Protein AF-A0A933WU35-F1 (afdb_monomer)

pLDDT: mean 94.26, std 6.39, range [50.66, 98.75]

Foldseek 3Di:
DEDQLQVVLVVLLVPFAQDEFEEEEEDDPPPPVLVVVVVVLCVSCVVSNYHYHYDDDDDPHLAYEYRPPDPCRVVVCVRHDLSRDLCNQDPSRQADRLLLVLLVVLVVVVVDDCVPWAAEEECLVDSSNVSNCVVVVRYHYHYLVRDDQVVQQRGQEYEYDHLQAQSHEEYHQQHAYHFPHPPHTPHDPVNVVRYVYYYHHPRGSSSSSSSSSVCCRRVVDGD

Nearest PDB structures (foldseek):
  9iuo-assembly1_A  TM=8.730E-01  e=5.722E-16  Homo sapiens
  9itd-assembly2_C  TM=8.608E-01  e=9.405E-16  Homo sapiens
  9ise-assembly2_C  TM=8.708E-01  e=1.863E-15  Homo sapiens
  9isr-assembly2_C  TM=8.757E-01  e=3.467E-15  Homo sapiens
  6k1x-assembly1_A  TM=3.457E-01  e=4.207E-02  Rhodothermus marinus DSM 4252

Secondary structure (DSSP, 8-state):
-B--HHHHHHHHHHHS----EEEEEEE-TT-HHHHHHHHHHHHHHHHHTEEEEES--SSS-SEEEEESS-TTHHHHHHHS-GGG-TT--STT-SS--HHHHHHHHHHHTT---STTS-EEEETTTSHHHHHHHHH-TTSEEE-STT--TTGGGG-SEEEE----TT-B----TT-EEEE--SSS-SB-GGGGGT-SEE--TTTSHHHHHHHHHHHHHHH----

Structure (mmCIF, N/CA/C/O backbone):
data_AF-A0A933WU35-F1
#
_entry.id   AF-A0A933WU35-F1
#
loop_
_atom_site.group_PDB
_atom_site.id
_atom_site.type_symbol
_atom_site.label_atom_id
_atom_site.label_alt_id
_atom_site.label_comp_id
_atom_site.label_asym_id
_atom_site.label_entity_id
_atom_site.label_seq_id
_atom_site.pdbx_PDB_ins_code
_atom_site.Cartn_x
_atom_site.Cartn_y
_atom_site.Cartn_z
_atom_site.occupancy
_atom_site.B_iso_or_equiv
_atom_site.auth_seq_id
_atom_site.auth_comp_id
_atom_site.auth_asym_id
_atom_site.auth_atom_id
_atom_site.pdbx_PDB_model_num
ATOM 1 N N . MET A 1 1 ? -1.273 -6.118 -19.218 1.00 93.00 1 MET A N 1
ATOM 2 C CA . MET A 1 1 ? -2.549 -6.147 -18.471 1.00 93.00 1 MET A CA 1
ATOM 3 C C . MET A 1 1 ? -2.594 -4.944 -17.544 1.00 93.00 1 MET A C 1
ATOM 5 O O . MET A 1 1 ? -1.613 -4.703 -16.852 1.00 93.00 1 MET A O 1
ATOM 9 N N . ILE A 1 2 ? -3.687 -4.176 -17.550 1.00 96.69 2 ILE A N 1
ATOM 10 C CA . ILE A 1 2 ? -3.918 -3.127 -16.543 1.00 96.69 2 ILE A CA 1
ATOM 11 C C . ILE A 1 2 ? -4.745 -3.757 -15.427 1.00 96.69 2 ILE A C 1
ATOM 13 O O . ILE A 1 2 ? -5.787 -4.347 -15.702 1.00 96.69 2 ILE A O 1
ATOM 17 N N . PHE A 1 3 ? -4.258 -3.664 -14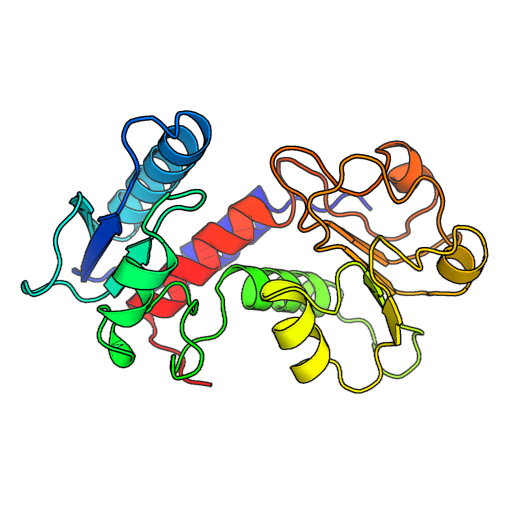.196 1.00 97.94 3 PHE A N 1
ATOM 18 C CA . PHE A 1 3 ? -4.920 -4.234 -13.031 1.00 97.94 3 PHE A CA 1
ATOM 19 C C . PHE A 1 3 ? -6.119 -3.383 -12.598 1.00 97.94 3 PHE A C 1
ATOM 21 O O . PHE A 1 3 ? -5.983 -2.171 -12.415 1.00 97.94 3 PHE A O 1
ATOM 28 N N . ASP A 1 4 ? -7.274 -4.018 -12.397 1.00 98.00 4 ASP A N 1
ATOM 29 C CA . ASP A 1 4 ? -8.452 -3.379 -11.809 1.00 98.00 4 ASP A CA 1
ATOM 30 C C . ASP A 1 4 ? -8.484 -3.630 -10.299 1.00 98.00 4 ASP A C 1
ATOM 32 O O . ASP A 1 4 ? -9.058 -4.601 -9.802 1.00 98.00 4 ASP A O 1
ATOM 36 N N . GLY A 1 5 ? -7.856 -2.727 -9.552 1.00 97.88 5 GLY A N 1
ATOM 37 C CA . GLY A 1 5 ? -7.806 -2.837 -8.103 1.00 97.88 5 GLY A CA 1
ATOM 38 C C . GLY A 1 5 ? -9.136 -2.568 -7.415 1.00 97.88 5 GLY A C 1
ATOM 39 O O . GLY A 1 5 ? -9.301 -2.977 -6.271 1.00 97.88 5 GLY A O 1
ATOM 40 N N . LYS A 1 6 ? -10.105 -1.920 -8.078 1.00 97.00 6 LYS A N 1
ATOM 41 C CA . LYS A 1 6 ? -11.449 -1.759 -7.507 1.00 97.00 6 LYS A CA 1
ATOM 42 C C . LYS A 1 6 ? -12.194 -3.084 -7.535 1.00 97.00 6 LYS A C 1
ATOM 44 O O . LYS A 1 6 ? -12.730 -3.472 -6.506 1.00 97.00 6 LYS A O 1
ATOM 49 N N . ALA A 1 7 ? -12.193 -3.773 -8.677 1.00 97.94 7 ALA A N 1
ATOM 50 C CA . ALA A 1 7 ? -12.806 -5.094 -8.792 1.00 97.94 7 ALA A CA 1
ATOM 51 C C . ALA A 1 7 ? -12.170 -6.083 -7.802 1.00 97.94 7 ALA A C 1
ATOM 53 O O . ALA A 1 7 ? -12.881 -6.724 -7.033 1.00 97.94 7 ALA A O 1
ATOM 54 N N . PHE A 1 8 ? -10.837 -6.108 -7.729 1.00 98.19 8 PHE A N 1
ATOM 55 C CA . PHE A 1 8 ? -10.124 -6.977 -6.792 1.00 98.19 8 PHE A CA 1
ATOM 56 C C . PHE A 1 8 ? -10.400 -6.631 -5.319 1.00 98.19 8 PHE A C 1
ATOM 58 O O . PHE A 1 8 ? -10.616 -7.513 -4.491 1.00 98.19 8 PHE A O 1
ATOM 65 N N . ALA A 1 9 ? -10.458 -5.340 -4.971 1.00 97.94 9 ALA A N 1
ATOM 66 C CA . ALA A 1 9 ? -10.838 -4.923 -3.623 1.00 97.94 9 ALA A CA 1
ATOM 67 C C . ALA A 1 9 ? -12.264 -5.372 -3.264 1.00 97.94 9 ALA A C 1
ATOM 69 O O . ALA A 1 9 ? -12.499 -5.799 -2.137 1.00 9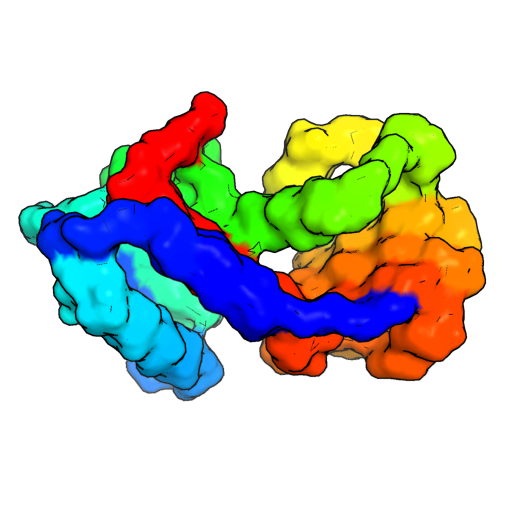7.94 9 ALA A O 1
ATOM 70 N N . GLU A 1 10 ? -13.209 -5.312 -4.205 1.00 97.50 10 GLU A N 1
ATOM 71 C CA . GLU A 1 10 ? -14.574 -5.800 -3.991 1.00 97.50 10 GLU A CA 1
ATOM 72 C C . GLU A 1 10 ? -14.618 -7.312 -3.735 1.00 97.50 10 GLU A C 1
ATOM 74 O O . GLU A 1 10 ? -15.373 -7.752 -2.870 1.00 97.50 10 GLU A O 1
ATOM 79 N N . GLU A 1 11 ? -13.784 -8.109 -4.407 1.00 97.31 11 GLU A N 1
ATOM 80 C CA . GLU A 1 11 ? -13.652 -9.547 -4.125 1.00 97.31 11 GLU A CA 1
ATOM 81 C C . GLU A 1 11 ? -13.201 -9.802 -2.680 1.00 97.31 11 GLU A C 1
ATOM 83 O O . GLU A 1 11 ? -13.844 -10.574 -1.965 1.00 97.31 11 GLU A O 1
ATOM 88 N N . ILE A 1 12 ? -12.161 -9.099 -2.212 1.00 96.50 12 ILE A N 1
ATOM 89 C CA . ILE A 1 12 ? -11.685 -9.195 -0.821 1.00 96.50 12 ILE A CA 1
ATOM 90 C C . ILE A 1 12 ? -12.805 -8.800 0.149 1.00 96.50 12 ILE A C 1
ATOM 92 O O . ILE A 1 12 ? -13.157 -9.563 1.048 1.00 96.50 12 ILE A O 1
ATOM 96 N N . LEU A 1 13 ? -13.409 -7.625 -0.056 1.00 96.88 13 LEU A N 1
ATOM 97 C CA . LEU A 1 13 ? -14.466 -7.090 0.806 1.00 96.88 13 LEU A CA 1
ATOM 98 C C . LEU A 1 13 ? -15.686 -8.016 0.878 1.00 96.88 13 LEU A C 1
ATOM 100 O O . LEU A 1 13 ? -16.298 -8.151 1.940 1.00 96.88 13 LEU A O 1
ATOM 104 N N . ASN A 1 14 ? -16.034 -8.680 -0.225 1.00 96.44 14 ASN A N 1
ATOM 105 C CA . ASN A 1 14 ? -17.152 -9.614 -0.268 1.00 96.44 14 ASN A CA 1
ATOM 106 C C . ASN A 1 14 ? -16.916 -10.873 0.575 1.00 96.44 14 ASN A C 1
ATOM 108 O O . ASN A 1 14 ? -17.894 -11.459 1.050 1.00 96.44 14 ASN A O 1
ATOM 112 N N . ASN A 1 15 ? -15.661 -11.233 0.833 1.00 94.94 15 ASN A N 1
ATOM 113 C CA . ASN A 1 15 ? -15.285 -12.376 1.662 1.00 94.94 15 ASN A CA 1
ATOM 114 C C . ASN A 1 15 ? -15.099 -12.025 3.149 1.00 94.94 15 ASN A C 1
ATOM 116 O O . ASN A 1 15 ? -15.028 -12.927 3.982 1.00 94.94 15 ASN A O 1
ATOM 120 N N . LEU A 1 16 ? -15.076 -10.738 3.517 1.00 95.25 16 LEU A N 1
ATOM 121 C CA . LEU A 1 16 ? -14.917 -10.329 4.916 1.00 95.25 16 LEU A CA 1
ATOM 122 C C . LEU A 1 16 ? -16.169 -10.626 5.758 1.00 95.25 16 LEU A C 1
ATOM 124 O O . LEU A 1 16 ? -17.296 -10.480 5.278 1.00 95.25 16 LEU A O 1
ATOM 128 N N . PRO A 1 17 ? -16.029 -10.998 7.041 1.00 93.00 17 PRO A N 1
ATOM 129 C CA . PRO A 1 17 ? -17.184 -11.184 7.910 1.00 93.00 17 PRO A CA 1
ATOM 130 C C . PRO A 1 17 ? -17.902 -9.849 8.145 1.00 93.00 17 PRO A C 1
ATOM 132 O O . PRO A 1 17 ? -17.276 -8.801 8.277 1.00 93.00 17 PRO A O 1
ATOM 135 N N . ARG A 1 18 ? -19.236 -9.881 8.235 1.00 91.94 18 ARG A N 1
ATOM 136 C CA . ARG A 1 18 ? -20.036 -8.694 8.566 1.00 91.94 18 ARG A CA 1
ATOM 137 C C . ARG A 1 18 ? -20.255 -8.709 10.069 1.00 91.94 18 ARG A C 1
ATOM 139 O O . ARG A 1 18 ? -21.045 -9.505 10.574 1.00 91.94 18 ARG A O 1
ATOM 146 N N . LYS A 1 19 ? -19.508 -7.877 10.789 1.00 87.38 19 LYS A N 1
ATOM 147 C CA . LYS A 1 19 ? -19.494 -7.845 12.254 1.00 87.38 19 LYS A CA 1
ATOM 148 C C . LYS A 1 19 ? -19.547 -6.402 12.731 1.00 87.38 19 LYS A C 1
ATOM 150 O O . LYS A 1 19 ? -18.888 -5.538 12.164 1.00 87.38 19 LYS A O 1
ATOM 155 N N . LYS A 1 20 ? -20.295 -6.166 13.814 1.00 94.19 20 LYS A N 1
ATOM 156 C CA . LYS A 1 20 ? -20.237 -4.895 14.539 1.00 94.19 20 LYS A CA 1
ATOM 157 C C . LYS A 1 20 ? -18.819 -4.694 15.064 1.00 94.19 20 LYS A C 1
ATOM 159 O O . LYS A 1 20 ? -18.364 -5.478 15.895 1.00 94.19 20 LYS A O 1
ATOM 164 N N . ALA A 1 21 ? -18.157 -3.665 14.562 1.00 95.75 21 ALA A N 1
ATOM 165 C CA . ALA A 1 21 ? -16.859 -3.213 15.030 1.00 95.75 21 ALA A CA 1
ATOM 166 C C . ALA A 1 21 ? -16.801 -1.686 14.963 1.00 95.75 21 ALA A C 1
ATOM 168 O O . ALA A 1 21 ? -17.579 -1.067 14.233 1.00 95.75 21 ALA A O 1
ATOM 169 N N . LYS A 1 22 ? -15.874 -1.087 15.702 1.00 96.12 22 LYS A N 1
ATOM 170 C CA . LYS A 1 22 ? -15.626 0.356 15.713 1.00 96.12 22 LYS A CA 1
ATOM 171 C C . LYS A 1 22 ? -14.210 0.657 15.245 1.00 96.12 22 LYS A C 1
ATOM 173 O O . LYS A 1 22 ? -13.249 0.160 15.826 1.00 96.12 22 LYS A O 1
ATOM 178 N N . LEU A 1 23 ? -14.081 1.492 14.219 1.00 96.56 23 LEU A N 1
ATOM 179 C CA . LEU A 1 23 ? -12.802 1.978 13.711 1.00 96.56 23 LEU A CA 1
ATOM 180 C C . LEU A 1 23 ? -12.663 3.474 14.001 1.00 96.56 23 LEU A C 1
ATOM 182 O O . LEU A 1 23 ? -13.414 4.295 13.469 1.00 96.56 23 LEU A O 1
ATOM 186 N N . ALA A 1 24 ? -11.679 3.828 14.823 1.00 96.69 24 ALA A N 1
ATOM 187 C CA . ALA A 1 24 ? -11.311 5.213 15.057 1.00 96.69 24 ALA A CA 1
ATOM 188 C C . ALA A 1 24 ? -10.403 5.720 13.926 1.00 96.69 24 ALA A C 1
ATOM 190 O O . ALA A 1 24 ? -9.412 5.075 13.576 1.00 96.69 24 ALA A O 1
ATOM 191 N N . VAL A 1 25 ? -10.713 6.887 13.363 1.00 96.00 25 VAL A N 1
ATOM 192 C CA . VAL A 1 25 ? -9.937 7.503 12.280 1.00 96.00 25 VAL A CA 1
ATOM 193 C C . VAL A 1 25 ? -9.484 8.894 12.696 1.00 96.00 25 VAL A C 1
ATOM 195 O O . VAL A 1 25 ? -10.304 9.785 12.922 1.00 96.00 25 VAL A O 1
ATOM 198 N N . PHE A 1 26 ? -8.169 9.092 12.750 1.00 95.25 26 PHE A N 1
ATOM 199 C CA . PHE A 1 26 ? -7.563 10.407 12.931 1.00 95.25 26 PHE A CA 1
ATOM 200 C C . PHE A 1 26 ? -7.330 11.061 11.582 1.00 95.25 26 PHE A C 1
ATOM 202 O O . PHE A 1 26 ? -6.626 10.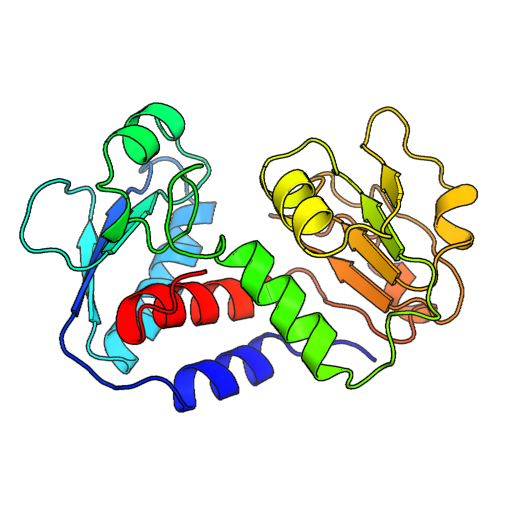509 10.740 1.00 95.25 26 PHE A O 1
ATOM 209 N N . LEU A 1 27 ? -7.912 12.234 11.371 1.00 94.25 27 LEU A N 1
ATOM 210 C CA . LEU A 1 27 ? -7.769 12.998 10.140 1.00 94.25 27 LEU A CA 1
ATOM 211 C C . LEU A 1 27 ? -7.416 14.439 10.489 1.00 94.25 27 LEU A C 1
ATOM 213 O O . LEU A 1 27 ? -8.166 15.103 11.206 1.00 94.25 27 LEU A O 1
ATOM 217 N N . ASP A 1 28 ? -6.317 14.928 9.916 1.00 92.62 28 ASP A N 1
ATOM 218 C CA . ASP A 1 28 ? -6.014 16.355 9.929 1.00 92.62 28 ASP A CA 1
ATOM 219 C C . ASP A 1 28 ? -7.106 17.087 9.127 1.00 92.62 28 ASP A C 1
ATOM 221 O O . ASP A 1 28 ? -7.291 16.775 7.943 1.00 92.62 28 ASP A O 1
ATOM 225 N N . PRO A 1 29 ? -7.839 18.047 9.719 1.00 88.81 29 PRO A N 1
ATOM 226 C CA . PRO A 1 29 ? -8.885 18.792 9.020 1.00 88.81 29 PRO A CA 1
ATOM 227 C C . PRO A 1 29 ? -8.375 19.537 7.777 1.00 88.81 29 PRO A C 1
ATOM 229 O O . PRO A 1 29 ? -9.158 19.785 6.860 1.00 88.81 29 PRO A O 1
ATOM 232 N N . ASN A 1 30 ? -7.076 19.851 7.703 1.00 91.00 30 ASN A N 1
ATOM 233 C CA . ASN A 1 30 ? -6.473 20.494 6.533 1.00 91.00 30 ASN A CA 1
ATOM 234 C C . ASN A 1 30 ? -6.121 19.500 5.412 1.00 91.00 30 ASN A C 1
ATOM 236 O O . ASN A 1 30 ? -5.863 19.901 4.273 1.00 91.00 30 ASN A O 1
ATOM 240 N N . ASN A 1 31 ? -6.142 18.193 5.688 1.00 86.56 31 ASN A N 1
ATOM 241 C CA . ASN A 1 31 ? -5.827 17.156 4.714 1.00 86.56 31 ASN A CA 1
ATOM 242 C C . ASN A 1 31 ? -7.048 16.809 3.843 1.00 86.56 31 ASN A C 1
ATOM 244 O O . ASN A 1 31 ? -7.701 15.771 3.988 1.00 86.56 31 ASN A O 1
ATOM 248 N N . THR A 1 32 ? -7.331 17.676 2.871 1.00 84.75 32 THR A N 1
ATOM 249 C CA . THR A 1 32 ? -8.445 17.515 1.918 1.00 84.75 32 THR A CA 1
ATOM 250 C C . THR A 1 32 ? -8.350 16.230 1.090 1.00 84.75 32 THR A C 1
ATOM 252 O O . THR A 1 32 ? -9.366 15.592 0.802 1.00 84.75 32 THR A O 1
ATOM 255 N N . SER A 1 33 ? -7.131 15.809 0.737 1.00 80.56 33 SER A N 1
ATOM 256 C CA . SER A 1 33 ? -6.894 14.565 -0.001 1.00 80.56 33 SER A CA 1
ATOM 257 C C . SER A 1 33 ? -7.228 13.332 0.846 1.00 80.56 33 SER A C 1
ATOM 259 O O . SER A 1 33 ? -7.938 12.438 0.379 1.00 80.56 33 SER A O 1
ATOM 261 N N . GLY A 1 34 ? -6.818 13.330 2.117 1.00 85.00 34 GLY A N 1
ATOM 262 C CA . GLY A 1 34 ? -7.141 12.303 3.099 1.00 85.00 34 GLY A CA 1
ATOM 263 C C . GLY A 1 34 ? -8.638 12.227 3.379 1.00 85.00 34 GLY A C 1
ATOM 264 O O . GLY A 1 34 ? -9.190 11.130 3.423 1.00 85.00 34 GLY A O 1
ATOM 265 N N . ALA A 1 35 ? -9.333 13.368 3.449 1.00 88.00 35 ALA A N 1
ATOM 266 C CA . ALA A 1 35 ? -10.782 13.413 3.656 1.00 88.00 35 ALA A CA 1
ATOM 267 C C . ALA A 1 35 ? -11.564 12.632 2.583 1.00 88.00 35 ALA A C 1
ATOM 269 O O . ALA A 1 35 ? -12.560 11.977 2.891 1.00 88.00 35 ALA A O 1
ATOM 270 N N . ARG A 1 36 ? -11.102 12.640 1.324 1.00 86.31 36 ARG A N 1
ATOM 271 C CA . ARG A 1 36 ? -11.712 11.834 0.253 1.00 86.31 36 ARG A CA 1
ATOM 272 C C . ARG A 1 36 ? -11.564 10.331 0.509 1.00 86.31 36 ARG A C 1
ATOM 274 O O . ARG A 1 36 ? -12.515 9.591 0.275 1.00 86.31 36 ARG A O 1
ATOM 281 N N . TYR A 1 37 ? -10.413 9.882 1.003 1.00 85.25 37 TYR A N 1
ATOM 282 C CA . TYR A 1 37 ? -10.199 8.475 1.356 1.00 85.25 37 TYR A CA 1
ATOM 283 C C . TYR A 1 37 ? -10.980 8.060 2.592 1.00 85.25 37 TYR A C 1
ATOM 285 O O . TYR A 1 37 ? -11.515 6.955 2.618 1.00 85.25 37 TYR A O 1
ATOM 293 N N . VAL A 1 38 ? -11.103 8.945 3.581 1.00 91.75 38 VAL A N 1
ATOM 294 C CA . VAL A 1 38 ? -11.958 8.687 4.743 1.00 91.75 38 VAL A CA 1
ATOM 295 C C . VAL A 1 38 ? -13.404 8.481 4.299 1.00 91.75 38 VAL A C 1
ATOM 297 O O . VAL A 1 38 ? -14.009 7.515 4.738 1.00 91.75 38 VAL A O 1
ATOM 300 N N . LYS A 1 39 ? -13.928 9.270 3.347 1.00 92.12 39 LYS A N 1
ATOM 301 C CA . LYS A 1 39 ? -15.272 9.032 2.780 1.00 92.12 39 LYS A CA 1
ATOM 302 C C . LYS A 1 39 ? -15.419 7.634 2.170 1.00 92.12 39 LYS A C 1
ATOM 304 O O . LYS A 1 39 ? -16.380 6.941 2.486 1.00 92.12 39 LYS A O 1
ATOM 309 N N . ILE A 1 40 ? -14.448 7.200 1.362 1.00 91.19 40 ILE A N 1
ATOM 310 C CA . ILE A 1 40 ? -14.442 5.847 0.775 1.00 91.19 40 ILE A CA 1
ATOM 311 C C . ILE A 1 40 ? -14.423 4.783 1.884 1.00 91.19 40 ILE A C 1
ATOM 313 O O . ILE A 1 40 ? -15.211 3.840 1.858 1.00 91.19 40 ILE A O 1
ATOM 317 N N . LYS A 1 41 ? -13.567 4.953 2.900 1.00 94.50 41 LYS A N 1
ATOM 318 C CA . LYS A 1 41 ? -13.504 4.056 4.063 1.00 94.50 41 LYS A CA 1
ATOM 319 C C . LYS A 1 41 ? -14.831 4.025 4.820 1.00 94.50 41 LYS A C 1
ATOM 321 O O . LYS A 1 41 ? -15.260 2.951 5.212 1.00 94.50 41 LYS A O 1
ATOM 326 N N . THR A 1 42 ? -15.513 5.157 4.986 1.00 96.06 42 THR A N 1
ATOM 327 C CA . THR A 1 42 ? -16.830 5.225 5.635 1.00 96.06 42 THR A CA 1
ATOM 328 C C . THR A 1 42 ? -17.901 4.464 4.853 1.00 96.06 42 THR A C 1
ATOM 330 O O . THR A 1 42 ? -18.713 3.764 5.457 1.00 96.06 42 THR A O 1
ATOM 333 N N . GLU A 1 43 ? -17.902 4.550 3.522 1.00 95.75 43 GLU A N 1
ATOM 334 C CA . GLU A 1 43 ? -18.829 3.786 2.677 1.00 95.75 43 GLU A CA 1
ATOM 335 C C . GLU A 1 43 ? -18.593 2.275 2.799 1.00 95.75 43 GLU A C 1
ATOM 337 O O . GLU A 1 43 ? -19.543 1.511 2.983 1.00 95.75 43 GLU A O 1
ATOM 342 N N . VAL A 1 44 ? -17.328 1.845 2.766 1.00 96.44 44 VAL A N 1
ATOM 343 C CA . VAL A 1 44 ? -16.948 0.439 2.970 1.00 96.44 44 VAL A CA 1
ATOM 344 C C . VAL A 1 44 ? -17.299 -0.028 4.385 1.00 96.44 44 VAL A C 1
ATOM 346 O O . VAL A 1 44 ? -17.932 -1.071 4.543 1.00 96.44 44 VAL A O 1
ATOM 349 N N . ALA A 1 45 ? -16.983 0.766 5.410 1.00 96.81 45 ALA A N 1
ATOM 350 C CA . ALA A 1 45 ? -17.307 0.473 6.804 1.00 96.81 45 ALA A CA 1
ATOM 351 C C . ALA A 1 45 ? -18.807 0.215 6.985 1.00 96.81 45 ALA A C 1
ATOM 353 O O . ALA A 1 45 ? -19.200 -0.821 7.523 1.00 96.81 45 ALA A O 1
ATOM 354 N N . LYS A 1 46 ? -19.655 1.096 6.434 1.00 96.00 46 LYS A N 1
ATOM 355 C CA . LYS A 1 46 ? -21.116 0.954 6.489 1.00 96.00 46 LYS A CA 1
ATOM 356 C C . LYS A 1 46 ? -21.590 -0.367 5.879 1.00 96.00 46 LYS A C 1
ATOM 358 O O . LYS A 1 46 ? -22.465 -1.014 6.448 1.00 96.00 46 LYS A O 1
ATOM 363 N N . ARG A 1 47 ? -21.014 -0.782 4.746 1.00 95.25 47 ARG A N 1
ATOM 364 C CA . ARG A 1 47 ? -21.343 -2.059 4.083 1.00 95.25 47 ARG A CA 1
ATOM 365 C C . ARG A 1 47 ? -20.935 -3.278 4.914 1.00 95.25 47 ARG A C 1
ATOM 367 O O . ARG A 1 47 ? -21.603 -4.306 4.843 1.00 95.25 47 ARG A O 1
ATOM 374 N N . LEU A 1 48 ? -19.862 -3.164 5.695 1.00 96.50 48 LEU A N 1
ATOM 375 C CA . LEU A 1 48 ? -19.337 -4.235 6.547 1.00 96.50 48 LEU A CA 1
ATOM 376 C C . LEU A 1 48 ? -19.958 -4.270 7.955 1.00 96.50 48 LEU A C 1
ATOM 378 O O . LEU A 1 48 ? -19.699 -5.204 8.713 1.00 96.50 48 LEU A O 1
ATOM 382 N N . GLY A 1 49 ? -20.795 -3.287 8.305 1.00 96.06 49 GLY A N 1
ATOM 383 C CA . GLY A 1 49 ? -21.359 -3.145 9.652 1.00 96.06 49 GLY A CA 1
ATOM 384 C C . GLY A 1 49 ? -20.391 -2.523 10.665 1.00 96.06 49 GLY A C 1
ATOM 385 O O . GLY A 1 49 ? -20.586 -2.685 11.869 1.00 96.06 49 GLY A O 1
ATOM 386 N N . VAL A 1 50 ? -19.365 -1.820 10.182 1.00 97.25 50 VAL A N 1
ATOM 387 C CA . VAL A 1 50 ? -18.359 -1.121 10.987 1.00 97.25 50 VAL A CA 1
ATOM 388 C C . VAL A 1 50 ? -18.770 0.337 11.189 1.00 97.25 50 VAL A C 1
ATOM 390 O O . VAL A 1 50 ? -19.114 1.045 10.241 1.00 97.25 50 VAL A O 1
ATOM 393 N N . GLU A 1 51 ? -18.713 0.797 12.431 1.00 96.06 51 GLU A N 1
ATOM 394 C CA . GLU A 1 51 ? -18.901 2.194 12.813 1.00 96.06 51 GLU A CA 1
ATOM 395 C C . GLU A 1 51 ? -17.568 2.950 12.713 1.00 96.06 51 GLU A C 1
ATOM 397 O O . GLU A 1 51 ? -16.535 2.466 13.176 1.00 96.06 51 GLU A O 1
ATOM 402 N N . ILE A 1 52 ? -17.589 4.146 12.119 1.00 95.62 52 ILE A N 1
ATOM 403 C CA . ILE A 1 52 ? -16.431 5.046 12.074 1.00 95.62 52 ILE A CA 1
ATOM 404 C C . ILE A 1 52 ? -16.592 6.118 13.146 1.00 95.62 52 ILE A C 1
ATOM 406 O O . ILE A 1 52 ? -17.598 6.827 13.164 1.00 95.62 52 ILE A O 1
ATOM 410 N N . VAL A 1 53 ? -15.568 6.281 13.980 1.00 94.69 53 VAL A N 1
ATOM 411 C CA . VAL A 1 53 ? -15.480 7.343 14.991 1.00 94.69 53 VAL A CA 1
ATOM 412 C C . VAL A 1 53 ? -14.298 8.245 14.648 1.00 94.69 53 VAL A C 1
ATOM 414 O O . VAL A 1 53 ? -13.207 7.763 14.363 1.00 94.69 53 VAL A O 1
ATOM 417 N N . MET A 1 54 ? -14.487 9.563 14.651 1.00 93.62 54 MET A N 1
ATOM 418 C CA . MET A 1 54 ? -13.425 10.500 14.264 1.00 93.62 54 MET A CA 1
ATOM 419 C C . MET A 1 54 ? -12.623 10.988 15.475 1.00 93.62 54 MET A C 1
ATOM 421 O O . MET A 1 54 ? -13.206 11.350 16.494 1.00 93.62 54 MET A O 1
ATOM 425 N N . ASN A 1 55 ? -11.297 11.075 15.315 1.00 86.44 55 ASN A N 1
ATOM 426 C CA . ASN A 1 55 ? -10.360 11.779 16.203 1.00 86.44 55 ASN A CA 1
ATOM 427 C C . ASN A 1 55 ? -10.470 11.407 17.698 1.00 86.44 55 ASN A C 1
ATOM 429 O O . ASN A 1 55 ? -10.475 12.283 18.565 1.00 86.44 55 ASN A O 1
ATOM 433 N N . ARG A 1 56 ? -10.551 10.106 18.010 1.00 79.31 56 ARG A N 1
ATOM 434 C CA . ARG A 1 56 ? -10.687 9.588 19.383 1.00 79.31 56 ARG A CA 1
ATOM 435 C C . ARG A 1 56 ? -9.720 8.430 19.660 1.00 79.31 56 ARG A C 1
ATOM 437 O O . ARG A 1 56 ? -9.649 7.496 18.872 1.00 79.31 56 ARG A O 1
ATOM 444 N N . ILE A 1 57 ? -8.983 8.500 20.775 1.00 74.12 57 ILE A N 1
ATOM 445 C CA . ILE A 1 57 ? -8.128 7.422 21.316 1.00 74.12 57 ILE A CA 1
ATOM 446 C C . ILE A 1 57 ? -8.661 7.034 22.699 1.00 74.12 57 ILE A C 1
ATOM 448 O O . ILE A 1 57 ? -9.092 7.900 23.461 1.00 74.12 57 ILE A O 1
ATOM 452 N N . GLY A 1 58 ? -8.582 5.742 23.030 1.00 69.31 58 GLY A N 1
ATOM 453 C CA . GLY A 1 58 ? -8.820 5.236 24.386 1.00 69.31 58 GLY A CA 1
ATOM 454 C C . GLY A 1 58 ? -10.282 4.942 24.727 1.00 69.31 58 GLY A C 1
ATOM 455 O O . GLY A 1 58 ? -10.610 4.833 25.906 1.00 69.31 58 GLY A O 1
ATOM 456 N N . GLY A 1 59 ? -11.161 4.829 23.728 1.00 78.81 59 GLY A N 1
ATOM 457 C CA . GLY A 1 59 ? -12.526 4.347 23.904 1.00 78.81 59 GLY A CA 1
ATOM 458 C C . GLY A 1 59 ? -12.655 2.834 23.684 1.00 78.81 59 GLY A C 1
ATOM 459 O O . GLY A 1 59 ? -11.700 2.059 23.806 1.00 78.81 59 GLY A O 1
ATOM 460 N N . ASP A 1 60 ? -13.876 2.414 23.355 1.00 90.00 60 ASP A N 1
ATOM 461 C CA . ASP A 1 60 ? -14.254 1.027 23.078 1.00 90.00 60 ASP A CA 1
ATOM 462 C C . ASP A 1 60 ? -14.016 0.621 21.614 1.00 90.00 60 ASP A C 1
ATOM 464 O O . ASP A 1 60 ? -14.641 -0.311 21.116 1.00 90.00 60 ASP A O 1
ATOM 468 N N . GLU A 1 61 ? -13.127 1.325 20.906 1.00 93.94 61 GLU A N 1
ATOM 469 C CA . GLU A 1 61 ? -12.852 1.060 19.497 1.00 93.94 61 GLU A CA 1
ATOM 470 C C . GLU A 1 61 ? -12.031 -0.227 19.306 1.00 93.94 61 GLU A C 1
ATOM 472 O O . GLU A 1 61 ? -11.126 -0.524 20.093 1.00 93.94 61 GLU A O 1
ATOM 477 N N . ASP A 1 62 ? -12.336 -0.986 18.252 1.00 95.00 62 ASP A N 1
ATOM 478 C CA . ASP A 1 62 ? -11.681 -2.255 17.907 1.00 95.00 62 ASP A CA 1
ATOM 479 C C . ASP A 1 62 ? -10.396 -2.055 17.096 1.00 95.00 62 ASP A C 1
ATOM 481 O O . ASP A 1 62 ? -9.502 -2.899 17.134 1.00 95.00 62 ASP A O 1
ATOM 485 N N . GLY A 1 63 ? -10.307 -0.942 16.368 1.00 95.62 63 GLY A N 1
ATOM 486 C CA . GLY A 1 63 ? -9.125 -0.541 15.618 1.00 95.62 63 GLY A CA 1
ATOM 487 C C . GLY A 1 63 ? -9.005 0.974 15.536 1.00 95.62 63 GLY A C 1
ATOM 488 O O . GLY A 1 63 ? -9.995 1.699 15.636 1.00 95.62 63 GLY A O 1
ATOM 489 N N . ILE A 1 64 ? -7.782 1.457 15.361 1.00 96.06 64 ILE A N 1
ATOM 490 C CA . ILE A 1 64 ? -7.435 2.870 15.265 1.00 96.06 64 ILE A CA 1
ATOM 491 C C . ILE A 1 64 ? -6.487 3.037 14.079 1.00 96.06 64 ILE A C 1
ATOM 493 O O . ILE A 1 64 ? -5.567 2.244 13.895 1.00 96.06 64 ILE A O 1
ATOM 497 N N . MET A 1 65 ? -6.706 4.077 13.279 1.00 95.25 65 MET A N 1
ATOM 498 C CA . MET A 1 65 ? -5.804 4.456 12.195 1.00 95.25 65 MET A CA 1
ATOM 499 C C . MET A 1 65 ? -5.583 5.969 12.143 1.00 95.25 65 MET A C 1
ATOM 501 O O . MET A 1 65 ? -6.452 6.760 12.524 1.00 95.25 65 MET A O 1
ATOM 505 N N . VAL A 1 66 ? -4.434 6.378 11.603 1.00 95.19 66 VAL A N 1
ATOM 506 C CA . VAL A 1 66 ? -4.106 7.785 11.344 1.00 95.19 66 VAL A CA 1
ATOM 507 C C . VAL A 1 66 ? -4.048 8.009 9.844 1.00 95.19 66 VAL A C 1
ATOM 509 O O . VAL A 1 66 ? -3.199 7.462 9.148 1.00 95.19 66 VAL A O 1
ATOM 512 N N . GLN A 1 67 ? -4.960 8.823 9.319 1.00 93.88 67 GLN A N 1
ATOM 513 C CA . GLN A 1 67 ? -4.987 9.151 7.904 1.00 93.88 67 GLN A CA 1
ATOM 514 C C . GLN A 1 67 ? -3.831 10.093 7.577 1.00 93.88 67 GLN A C 1
ATOM 516 O O . GLN A 1 67 ? -3.838 11.267 7.943 1.00 93.88 67 GLN A O 1
ATOM 521 N N . LEU A 1 68 ? -2.855 9.572 6.837 1.00 91.19 68 LEU A N 1
ATOM 522 C CA . LEU A 1 68 ? -1.706 10.342 6.384 1.00 91.19 68 LEU A CA 1
ATOM 523 C C . LEU A 1 68 ? -2.037 11.200 5.141 1.00 91.19 68 LEU A C 1
ATOM 525 O O . LEU A 1 68 ? -2.922 10.834 4.356 1.00 91.19 68 LEU A O 1
ATOM 529 N N . PRO A 1 69 ? -1.325 12.326 4.936 1.00 89.75 69 PRO A N 1
ATOM 530 C CA . PRO A 1 69 ? -0.425 12.973 5.901 1.00 89.75 69 PRO A CA 1
ATOM 531 C C . PRO A 1 69 ? -1.169 13.550 7.121 1.00 89.75 69 PRO A C 1
ATOM 533 O O . PRO A 1 69 ? -2.314 13.986 7.013 1.00 89.75 69 PRO A O 1
ATOM 536 N N . HIS A 1 70 ? -0.496 13.561 8.273 1.00 91.81 70 HIS A N 1
ATOM 537 C CA . HIS A 1 70 ? -0.960 14.207 9.503 1.00 91.81 70 HIS A CA 1
ATOM 538 C C . HIS A 1 70 ? 0.257 14.809 10.230 1.00 91.81 70 HIS A C 1
ATOM 540 O O . HIS A 1 70 ? 1.256 14.092 10.379 1.00 91.81 70 HIS A O 1
ATOM 546 N N . PRO A 1 71 ? 0.209 16.074 10.698 1.00 92.00 71 PRO A N 1
ATOM 547 C CA . PRO A 1 71 ? 1.352 16.738 11.336 1.00 92.00 71 PRO A CA 1
ATOM 548 C C . PRO A 1 71 ? 1.852 15.974 12.568 1.00 92.00 71 PRO A C 1
ATOM 550 O O . PRO A 1 71 ? 3.038 15.690 12.682 1.00 92.00 71 PRO A O 1
ATOM 553 N N . ASP A 1 72 ? 0.934 15.522 13.423 1.00 93.12 72 ASP A N 1
ATOM 554 C CA . ASP A 1 72 ? 1.255 14.723 14.616 1.00 93.12 72 ASP A CA 1
ATOM 555 C C . ASP A 1 72 ? 1.268 13.203 14.383 1.00 93.12 72 ASP A C 1
ATOM 557 O O . ASP A 1 72 ? 1.119 12.436 15.334 1.00 93.12 72 ASP A O 1
ATOM 561 N N . SER A 1 73 ? 1.404 12.738 13.135 1.00 93.06 73 SER A N 1
ATOM 562 C CA . SER A 1 73 ? 1.262 11.310 12.790 1.00 93.06 73 SER A CA 1
ATOM 563 C C . SER A 1 73 ? 2.094 10.384 13.678 1.00 93.06 73 SER A C 1
ATOM 565 O O . SER A 1 73 ? 1.542 9.455 14.258 1.00 93.06 73 SER A O 1
ATOM 567 N N . GLN A 1 74 ? 3.388 10.661 13.855 1.00 92.88 74 GLN A N 1
ATOM 568 C CA . GLN A 1 74 ? 4.272 9.836 14.688 1.00 92.88 74 GLN A CA 1
ATOM 569 C C . GLN A 1 74 ? 3.806 9.761 16.148 1.00 92.88 74 GLN A C 1
ATOM 571 O O . GLN A 1 74 ? 3.805 8.686 16.743 1.00 92.88 74 GLN A O 1
ATOM 576 N N . LYS A 1 75 ? 3.380 10.896 16.716 1.00 94.44 75 LYS A N 1
ATOM 577 C CA . LYS A 1 75 ? 2.878 10.974 18.093 1.00 94.44 75 LYS A CA 1
ATOM 578 C C . LYS A 1 75 ? 1.558 10.221 18.251 1.00 94.44 75 LYS A C 1
ATOM 580 O O . LYS A 1 75 ? 1.366 9.551 19.255 1.00 94.44 75 LYS A O 1
ATOM 585 N N . LEU A 1 76 ? 0.651 10.336 17.283 1.00 94.50 76 LEU A N 1
ATOM 586 C CA . LEU A 1 76 ? -0.626 9.626 17.320 1.00 94.50 76 LEU A CA 1
ATOM 587 C C . LEU A 1 76 ? -0.416 8.118 17.174 1.00 94.50 76 LEU A C 1
ATOM 589 O O . LEU A 1 76 ? -0.910 7.364 18.003 1.00 94.50 76 LEU A O 1
ATOM 593 N N . ILE A 1 77 ? 0.368 7.686 16.181 1.00 95.12 77 ILE A N 1
ATOM 594 C CA . ILE A 1 77 ? 0.672 6.269 15.926 1.00 95.12 77 ILE A CA 1
ATOM 595 C C . ILE A 1 77 ? 1.318 5.618 17.159 1.00 95.12 77 ILE A C 1
ATOM 597 O O . ILE A 1 77 ? 0.926 4.519 17.554 1.00 95.12 77 ILE A O 1
ATOM 601 N N . SER A 1 78 ? 2.246 6.307 17.834 1.00 94.12 78 SER A N 1
ATOM 602 C CA . SER A 1 78 ? 2.909 5.771 19.033 1.00 94.12 78 SER A CA 1
ATOM 603 C C . SER A 1 78 ? 1.987 5.627 20.252 1.00 94.12 78 SER A C 1
ATOM 605 O O . SER A 1 78 ? 2.299 4.848 21.155 1.00 94.12 78 SER A O 1
ATOM 607 N N . GLN A 1 79 ? 0.837 6.307 20.267 1.00 93.88 79 GLN A N 1
ATOM 608 C CA . GLN A 1 79 ? -0.177 6.211 21.324 1.00 93.88 79 GLN A CA 1
ATOM 609 C C . GLN A 1 79 ? -1.247 5.144 21.057 1.00 93.88 79 GLN A C 1
ATOM 611 O O . GLN A 1 79 ? -2.011 4.812 21.963 1.00 93.88 79 GLN A O 1
ATOM 616 N N . ILE A 1 80 ? -1.323 4.608 19.836 1.00 94.62 80 ILE A N 1
ATOM 617 C CA . ILE A 1 80 ? -2.255 3.528 19.500 1.00 94.62 80 ILE A CA 1
ATOM 618 C C . ILE A 1 80 ? -1.792 2.241 20.196 1.00 94.62 80 ILE A C 1
ATOM 620 O O . ILE A 1 80 ? -0.637 1.859 20.007 1.00 94.62 80 ILE A O 1
ATOM 624 N N . PRO A 1 81 ? -2.653 1.547 20.967 1.00 94.44 81 PRO A N 1
ATOM 625 C CA . PRO A 1 81 ? -2.334 0.210 21.461 1.00 94.44 81 PRO A CA 1
ATOM 626 C C . PRO A 1 81 ? -1.994 -0.726 20.287 1.00 94.44 81 PRO A C 1
ATOM 628 O O . PRO A 1 81 ? -2.769 -0.743 19.326 1.00 94.44 81 PRO A O 1
ATOM 631 N N . PRO A 1 82 ? -0.879 -1.482 20.314 1.00 94.69 82 PRO A N 1
ATOM 632 C CA . PRO A 1 82 ? -0.420 -2.265 19.162 1.00 94.69 82 PRO A CA 1
ATOM 633 C C . PRO A 1 82 ? -1.504 -3.162 18.553 1.00 94.69 82 PRO A C 1
ATOM 635 O O . PRO A 1 82 ? -1.708 -3.173 17.345 1.00 94.69 82 PRO A O 1
ATOM 638 N N . GLU A 1 83 ? -2.287 -3.841 19.387 1.00 94.06 83 GLU A N 1
ATOM 639 C CA . GLU A 1 83 ? -3.374 -4.735 18.981 1.00 94.06 83 GLU A CA 1
ATOM 640 C C . GLU A 1 83 ? -4.555 -4.033 18.292 1.00 94.06 83 GLU A C 1
ATOM 642 O O . GLU A 1 83 ? -5.389 -4.698 17.668 1.00 94.06 83 GLU A O 1
ATOM 647 N N . LYS A 1 84 ? -4.624 -2.702 18.393 1.00 95.06 84 LYS A N 1
ATOM 648 C CA . LYS A 1 84 ? -5.615 -1.848 17.731 1.00 95.06 84 LYS A CA 1
ATOM 649 C C . LYS A 1 84 ? -5.046 -1.104 16.519 1.00 95.06 84 LYS A C 1
ATOM 651 O O . LYS A 1 84 ? -5.817 -0.439 15.834 1.00 95.06 84 LYS A O 1
ATOM 656 N N . ASP A 1 85 ? -3.751 -1.203 16.217 1.00 95.50 85 ASP A N 1
ATOM 657 C CA . ASP A 1 85 ? -3.129 -0.537 15.061 1.00 95.50 85 ASP A CA 1
ATOM 658 C C . ASP A 1 85 ? -3.417 -1.276 13.747 1.00 95.50 85 ASP A C 1
ATOM 660 O O . ASP A 1 85 ? -2.539 -1.862 13.116 1.00 95.50 85 ASP A O 1
ATOM 664 N N . VAL A 1 86 ? -4.679 -1.260 13.323 1.00 95.50 86 VAL A N 1
ATOM 665 C CA . VAL A 1 86 ? -5.159 -2.006 12.148 1.00 95.50 86 VAL A CA 1
ATOM 666 C C . VAL A 1 86 ? -4.589 -1.499 10.819 1.00 95.50 86 VAL A C 1
ATOM 668 O O . VAL A 1 86 ? -4.698 -2.193 9.809 1.00 95.50 86 VAL A O 1
ATOM 671 N N . ASP A 1 87 ? -3.971 -0.315 10.799 1.00 94.94 87 ASP A N 1
ATOM 672 C CA . ASP A 1 87 ? -3.250 0.201 9.626 1.00 94.94 87 ASP A CA 1
ATOM 673 C C . ASP A 1 87 ? -1.792 -0.296 9.572 1.00 94.94 87 ASP A C 1
ATOM 675 O O . ASP A 1 87 ? -1.135 -0.164 8.539 1.00 94.94 87 ASP A O 1
ATOM 679 N N . GLY A 1 88 ? -1.306 -0.914 10.657 1.00 95.62 88 GLY A N 1
ATOM 680 C CA . GLY A 1 88 ? 0.008 -1.543 10.760 1.00 95.62 88 GLY A CA 1
ATOM 681 C C . GLY A 1 88 ? 1.166 -0.556 10.672 1.00 95.62 88 GLY A C 1
ATOM 682 O O . GLY A 1 88 ? 2.185 -0.873 10.070 1.00 95.62 88 GLY A O 1
ATOM 683 N N . LEU A 1 89 ? 1.004 0.667 11.183 1.00 95.44 89 LEU A N 1
ATOM 684 C CA . LEU A 1 89 ? 2.012 1.725 11.063 1.00 95.44 89 LEU A CA 1
ATOM 685 C C . LEU A 1 89 ? 3.038 1.732 12.204 1.00 95.44 89 LEU A C 1
ATOM 687 O O . LEU A 1 89 ? 4.070 2.398 12.093 1.00 95.44 89 LEU A O 1
ATOM 691 N N . ARG A 1 90 ? 2.778 1.007 13.294 1.00 94.06 90 ARG A N 1
ATOM 692 C CA . ARG A 1 90 ? 3.734 0.813 14.387 1.00 94.06 90 ARG A CA 1
ATOM 693 C C . ARG A 1 90 ? 4.730 -0.294 14.060 1.00 94.06 90 ARG A C 1
ATOM 695 O O . ARG A 1 90 ? 4.402 -1.267 13.390 1.00 94.06 90 ARG A O 1
ATOM 702 N N . GLU A 1 91 ? 5.942 -0.182 14.601 1.00 90.69 91 GLU A N 1
ATOM 703 C CA . GLU A 1 91 ? 6.959 -1.236 14.465 1.00 90.69 91 GLU A CA 1
ATOM 704 C C . GLU A 1 91 ? 6.583 -2.531 15.200 1.00 90.69 91 GLU A C 1
ATOM 706 O O . GLU A 1 91 ? 6.952 -3.611 14.747 1.00 90.69 91 GLU A O 1
ATOM 711 N N . ASP A 1 92 ? 5.846 -2.421 16.308 1.00 93.50 92 ASP A N 1
ATOM 712 C CA . ASP A 1 92 ? 5.350 -3.527 17.135 1.00 93.50 92 ASP A CA 1
ATOM 713 C C . ASP A 1 92 ? 3.895 -3.908 16.814 1.00 93.50 92 ASP A C 1
ATOM 715 O O . ASP A 1 92 ? 3.270 -4.650 17.575 1.00 93.50 92 ASP A O 1
ATOM 719 N N . SER A 1 93 ? 3.336 -3.403 15.705 1.00 94.81 93 SER A N 1
ATOM 720 C CA . SER A 1 93 ? 1.998 -3.802 15.273 1.00 94.81 93 SER A CA 1
ATOM 721 C C . SER A 1 93 ? 1.973 -5.301 14.962 1.00 94.81 93 SER A C 1
ATOM 723 O O . SER A 1 93 ? 2.857 -5.794 14.255 1.00 94.81 93 SER A O 1
ATOM 725 N N . PRO A 1 94 ? 0.954 -6.049 15.422 1.00 94.12 94 PRO A N 1
ATOM 726 C CA . PRO A 1 94 ? 0.798 -7.441 15.033 1.00 94.12 94 PRO A CA 1
ATOM 727 C C . PRO A 1 94 ? 0.304 -7.579 13.587 1.00 94.12 94 PRO A C 1
ATOM 729 O O . PRO A 1 94 ? 0.252 -8.695 13.083 1.00 94.12 94 PRO A O 1
ATOM 732 N N . TYR A 1 95 ? -0.086 -6.488 12.919 1.00 94.94 95 TYR A N 1
ATOM 733 C CA . TYR A 1 95 ? -0.672 -6.513 11.581 1.00 94.94 95 TYR A CA 1
ATOM 734 C C . TYR A 1 95 ? 0.303 -6.024 10.510 1.00 94.94 95 TYR A C 1
ATOM 736 O O . TYR A 1 95 ? 1.117 -5.132 10.747 1.00 94.94 95 TYR A O 1
ATOM 744 N N . LEU A 1 96 ? 0.142 -6.539 9.286 1.00 95.00 96 LEU A N 1
ATOM 745 C CA . LEU A 1 96 ? 0.866 -5.997 8.130 1.00 95.00 96 LEU A CA 1
ATOM 746 C C . LEU A 1 96 ? 0.362 -4.604 7.847 1.00 95.00 96 LEU A C 1
ATOM 748 O O . LEU A 1 96 ? -0.865 -4.444 7.804 1.00 95.00 96 LEU A O 1
ATOM 752 N N . PRO A 1 97 ? 1.258 -3.637 7.560 1.00 96.94 97 PRO A N 1
ATOM 753 C CA . PRO A 1 97 ? 0.814 -2.367 7.042 1.00 96.94 97 PRO A CA 1
ATOM 754 C C . PRO A 1 97 ? -0.132 -2.618 5.874 1.00 96.94 97 PRO A C 1
ATOM 756 O O . PRO A 1 97 ? 0.209 -3.372 4.953 1.00 96.94 97 PRO A O 1
ATOM 759 N N . ALA A 1 98 ? -1.320 -2.014 5.907 1.00 96.69 98 ALA A N 1
ATOM 760 C CA . ALA A 1 98 ? -2.392 -2.360 4.972 1.00 96.69 98 ALA A CA 1
ATOM 761 C C . ALA A 1 98 ? -1.943 -2.227 3.503 1.00 96.69 98 ALA A C 1
ATOM 763 O O . ALA A 1 98 ? -2.301 -3.045 2.658 1.00 96.69 98 ALA A O 1
ATOM 764 N N . VAL A 1 99 ? -1.081 -1.247 3.207 1.00 96.94 99 VAL A N 1
ATOM 765 C CA . VAL A 1 99 ? -0.482 -1.035 1.876 1.00 96.94 99 VAL A CA 1
ATOM 766 C C . VAL A 1 99 ? 0.515 -2.128 1.473 1.00 96.94 99 VAL A C 1
ATOM 768 O O . VAL A 1 99 ? 0.581 -2.510 0.306 1.00 96.94 99 VAL A O 1
ATOM 771 N N . VAL A 1 100 ? 1.276 -2.666 2.428 1.00 97.75 100 VAL A N 1
ATOM 772 C CA . VAL A 1 100 ? 2.226 -3.758 2.179 1.00 97.75 100 VAL A CA 1
ATOM 773 C C . VAL A 1 100 ? 1.462 -5.059 1.951 1.00 97.75 100 VAL A C 1
ATOM 775 O O . VAL A 1 100 ? 1.799 -5.798 1.026 1.00 97.75 100 VAL A O 1
ATOM 778 N N . ARG A 1 101 ? 0.383 -5.301 2.714 1.00 97.44 101 ARG A N 1
ATOM 779 C CA . 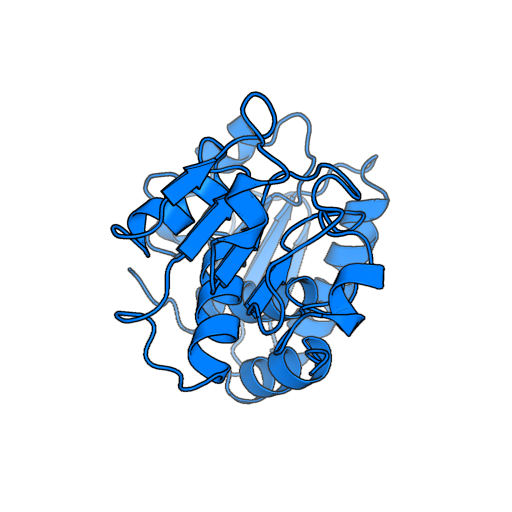ARG A 1 101 ? -0.533 -6.417 2.441 1.00 97.44 101 ARG A CA 1
ATOM 780 C C . ARG A 1 101 ? -1.168 -6.284 1.069 1.00 97.44 101 ARG A C 1
ATOM 782 O O . ARG A 1 101 ? -1.102 -7.228 0.298 1.00 97.44 101 ARG A O 1
ATOM 789 N N . ALA A 1 102 ? -1.697 -5.115 0.729 1.00 98.06 102 ALA A N 1
ATOM 790 C CA . ALA A 1 102 ? -2.302 -4.886 -0.575 1.00 98.06 102 ALA A CA 1
ATOM 791 C C . ALA A 1 102 ? -1.324 -5.173 -1.724 1.00 98.06 102 ALA A C 1
ATOM 793 O O . ALA A 1 102 ? -1.677 -5.877 -2.663 1.00 98.06 102 ALA A O 1
ATOM 794 N N . SER A 1 103 ? -0.075 -4.705 -1.625 1.00 98.00 103 SER A N 1
ATOM 795 C CA . SER A 1 103 ? 0.980 -5.030 -2.596 1.00 98.00 103 SER A CA 1
ATOM 796 C C . SER A 1 103 ? 1.229 -6.543 -2.705 1.00 98.00 103 SER A C 1
ATOM 798 O O . SER A 1 103 ? 1.331 -7.078 -3.809 1.00 98.00 103 SER A O 1
ATOM 800 N N . LYS A 1 104 ? 1.265 -7.250 -1.566 1.00 97.00 104 LYS A N 1
ATOM 801 C CA . LYS A 1 104 ? 1.395 -8.713 -1.511 1.00 97.00 104 LYS A CA 1
ATOM 802 C C . LYS A 1 104 ? 0.221 -9.426 -2.183 1.00 97.00 104 LYS A C 1
ATOM 804 O O . LYS A 1 104 ? 0.463 -10.275 -3.031 1.00 97.00 104 LYS A O 1
ATOM 809 N N . GLU A 1 105 ? -1.018 -9.072 -1.849 1.00 97.31 105 GLU A N 1
ATOM 810 C CA . GLU A 1 105 ? -2.220 -9.689 -2.430 1.00 97.31 105 GLU A CA 1
ATOM 811 C C . GLU A 1 105 ? -2.296 -9.463 -3.944 1.00 97.31 105 GLU A C 1
ATOM 813 O O . GLU A 1 105 ? -2.562 -10.392 -4.705 1.00 97.31 105 GLU A O 1
ATOM 818 N N . VAL A 1 106 ? -1.968 -8.251 -4.405 1.00 97.88 106 VAL A N 1
ATOM 819 C CA . VAL A 1 106 ? -1.880 -7.946 -5.840 1.00 97.88 106 VAL A CA 1
ATOM 820 C C . VAL A 1 106 ? -0.840 -8.833 -6.520 1.00 97.88 106 VAL A C 1
ATOM 822 O O . VAL A 1 106 ? -1.118 -9.398 -7.577 1.00 97.88 106 VAL A O 1
ATOM 825 N N . LEU A 1 107 ? 0.342 -8.995 -5.926 1.00 95.81 107 LEU A N 1
ATOM 826 C CA . LEU A 1 107 ? 1.389 -9.833 -6.505 1.00 95.81 107 LEU A CA 1
ATOM 827 C C . LEU A 1 107 ? 1.007 -11.324 -6.504 1.00 95.81 107 LEU A C 1
ATOM 829 O O . LEU A 1 107 ? 1.245 -12.008 -7.496 1.00 95.81 107 LEU A O 1
ATOM 833 N N . LEU A 1 108 ? 0.374 -11.819 -5.435 1.00 94.88 108 LEU A N 1
ATOM 834 C CA . LEU A 1 108 ? -0.112 -13.200 -5.337 1.00 94.88 108 LEU A CA 1
ATOM 835 C C . LEU A 1 108 ? -1.232 -13.503 -6.340 1.00 94.88 108 LEU A C 1
ATOM 837 O O . LEU A 1 108 ? -1.299 -14.622 -6.850 1.00 94.88 108 LEU A O 1
ATOM 841 N N . SER A 1 109 ? -2.065 -12.512 -6.681 1.00 94.94 109 SER A N 1
ATOM 842 C CA . SER A 1 109 ? -3.138 -12.671 -7.675 1.00 94.94 109 SER A CA 1
ATOM 843 C C . SER A 1 109 ? -2.632 -13.069 -9.069 1.00 94.94 109 SER A C 1
ATOM 845 O O . SER A 1 109 ? -3.388 -13.635 -9.856 1.00 94.94 109 SER A O 1
ATOM 847 N N . LEU A 1 110 ? -1.350 -12.825 -9.367 1.00 92.94 110 LEU A N 1
ATOM 848 C CA . LEU A 1 110 ? -0.723 -13.201 -10.635 1.00 92.94 110 LEU A CA 1
ATOM 849 C C . LEU A 1 110 ? -0.470 -14.704 -10.771 1.00 92.94 110 LEU A C 1
ATOM 851 O O . LEU A 1 110 ? -0.310 -15.172 -11.892 1.00 92.94 110 LEU A O 1
ATOM 855 N N . GLN A 1 111 ? -0.408 -15.445 -9.657 1.00 89.25 111 GLN A N 1
ATOM 856 C CA . GLN A 1 111 ? -0.077 -16.879 -9.640 1.00 89.25 111 GLN A CA 1
ATOM 857 C C . GLN A 1 111 ? 1.246 -17.212 -10.369 1.00 89.25 111 GLN A C 1
ATOM 859 O O . GLN A 1 111 ? 1.401 -18.274 -10.967 1.00 89.25 111 GLN A O 1
ATOM 864 N N . GLU A 1 112 ? 2.212 -16.293 -10.315 1.00 85.69 112 GLU A N 1
ATOM 865 C CA . GLU A 1 112 ? 3.530 -16.413 -10.946 1.00 85.69 112 GLU A CA 1
ATOM 866 C C . GLU A 1 112 ? 4.589 -16.900 -9.944 1.00 85.69 112 GLU A C 1
ATOM 868 O O . GLU A 1 112 ? 4.572 -16.517 -8.772 1.00 85.69 112 GLU A O 1
ATOM 873 N N . ASP A 1 113 ? 5.573 -17.675 -10.414 1.00 86.12 113 ASP A N 1
ATOM 874 C CA . ASP A 1 113 ? 6.748 -18.014 -9.604 1.00 86.12 113 ASP A CA 1
ATOM 875 C C . ASP A 1 113 ? 7.687 -16.801 -9.497 1.00 86.12 113 ASP A C 1
ATOM 877 O O . ASP A 1 113 ? 8.364 -16.402 -10.452 1.00 86.12 113 ASP A O 1
ATOM 881 N N . LEU A 1 114 ? 7.706 -16.194 -8.310 1.00 85.50 114 LEU A N 1
ATOM 882 C CA . LEU A 1 114 ? 8.509 -15.014 -8.008 1.00 85.50 114 LEU A CA 1
ATOM 883 C C . LEU A 1 114 ? 9.996 -15.341 -7.823 1.00 85.50 114 LEU A C 1
ATOM 885 O O . LEU A 1 114 ? 10.826 -14.450 -7.992 1.00 85.50 114 LEU A O 1
ATOM 889 N N . LEU A 1 115 ? 10.357 -16.587 -7.490 1.00 83.19 115 LEU A N 1
ATOM 890 C CA . LEU A 1 115 ? 11.739 -16.951 -7.144 1.00 83.19 115 LEU A CA 1
ATOM 891 C C . LEU A 1 115 ? 12.691 -16.866 -8.341 1.00 83.19 115 LEU A C 1
ATOM 893 O O . LEU A 1 115 ? 13.886 -16.644 -8.161 1.00 83.19 115 LEU A O 1
ATOM 897 N N . GLN A 1 116 ? 12.165 -17.003 -9.558 1.00 87.75 116 GLN A N 1
ATOM 898 C CA . GLN A 1 116 ? 12.938 -16.904 -10.800 1.00 87.75 116 GLN A CA 1
ATOM 899 C C . GLN A 1 116 ? 13.003 -15.477 -11.365 1.00 87.75 116 GLN A C 1
ATOM 901 O O . GLN A 1 116 ? 13.626 -15.250 -12.403 1.00 87.75 116 GLN A O 1
ATOM 906 N N . LYS A 1 117 ? 12.347 -14.507 -10.718 1.00 94.88 117 LYS A N 1
ATOM 907 C CA . LYS A 1 117 ? 12.210 -13.138 -11.223 1.00 94.88 117 LYS A CA 1
ATOM 908 C C . LYS A 1 117 ? 13.087 -12.178 -10.429 1.00 94.88 117 LYS A C 1
ATOM 910 O O . LYS A 1 117 ? 13.093 -12.170 -9.200 1.00 94.88 117 LYS A O 1
ATOM 915 N N . ARG A 1 118 ? 13.809 -11.305 -11.133 1.00 97.81 118 ARG A N 1
ATOM 916 C CA . ARG A 1 118 ? 14.578 -10.226 -10.500 1.00 97.81 118 ARG A CA 1
ATOM 917 C C . ARG A 1 118 ? 13.614 -9.142 -10.029 1.00 97.81 118 ARG A C 1
ATOM 919 O O . ARG A 1 118 ? 13.012 -8.459 -10.857 1.00 97.81 118 ARG A O 1
ATOM 926 N N . MET A 1 119 ? 13.500 -8.963 -8.716 1.00 98.38 119 MET A N 1
ATOM 927 C CA . MET A 1 119 ? 12.652 -7.941 -8.101 1.00 98.38 119 MET A CA 1
ATOM 928 C C . MET A 1 119 ? 13.473 -6.740 -7.626 1.00 98.38 119 MET A C 1
ATOM 930 O O . MET A 1 119 ? 14.556 -6.903 -7.063 1.00 98.38 119 MET A O 1
ATOM 934 N N . VAL A 1 120 ? 12.927 -5.541 -7.815 1.00 98.62 120 VAL A N 1
ATOM 935 C CA . VAL A 1 120 ? 13.420 -4.301 -7.207 1.00 98.62 120 VAL A CA 1
ATOM 936 C C . VAL A 1 120 ? 12.295 -3.578 -6.476 1.00 98.62 120 VAL A C 1
ATOM 938 O O . VAL A 1 120 ? 11.159 -3.524 -6.958 1.00 98.62 120 VAL A O 1
ATOM 941 N N . ILE A 1 121 ? 12.629 -3.013 -5.319 1.00 98.75 121 ILE A N 1
ATOM 942 C CA . ILE A 1 121 ? 11.774 -2.115 -4.545 1.00 98.75 121 ILE A CA 1
ATOM 943 C C . ILE A 1 121 ? 12.412 -0.726 -4.582 1.00 98.75 121 ILE A C 1
ATOM 945 O O . ILE A 1 121 ? 13.508 -0.538 -4.057 1.00 98.75 121 ILE A O 1
ATOM 949 N N . VAL A 1 122 ? 11.732 0.238 -5.204 1.00 98.62 122 VAL A N 1
ATOM 950 C CA . VAL A 1 122 ? 12.171 1.640 -5.279 1.00 98.62 122 VAL A CA 1
ATOM 951 C C . VAL A 1 122 ? 11.509 2.440 -4.151 1.00 98.62 122 VAL A C 1
ATOM 953 O O . VAL A 1 122 ? 10.295 2.371 -3.971 1.00 98.62 122 VAL A O 1
ATOM 956 N N . GLY A 1 123 ? 12.293 3.188 -3.376 1.00 98.06 123 GLY A N 1
ATOM 957 C CA . GLY A 1 123 ? 11.888 3.753 -2.081 1.00 98.06 123 GLY A CA 1
ATOM 958 C C . GLY A 1 123 ? 12.111 2.777 -0.922 1.00 98.06 123 GLY A C 1
ATOM 959 O O . GLY A 1 123 ? 11.307 2.725 0.012 1.00 98.06 123 GLY A O 1
ATOM 960 N N . SER A 1 124 ? 13.163 1.957 -1.010 1.00 97.62 124 SER A N 1
ATOM 961 C CA . SER A 1 124 ? 13.429 0.830 -0.111 1.00 97.62 124 SER A CA 1
ATOM 962 C C . SER A 1 124 ? 13.711 1.221 1.344 1.00 97.62 124 SER A C 1
ATOM 964 O O . SER A 1 124 ? 13.415 0.447 2.255 1.00 97.62 124 SER A O 1
ATOM 966 N N . SER A 1 125 ? 14.222 2.430 1.587 1.00 96.69 125 SER A N 1
ATOM 967 C CA . SER A 1 125 ? 14.557 2.926 2.927 1.00 96.69 125 SER A CA 1
ATOM 968 C C . SER A 1 125 ? 13.362 3.510 3.697 1.00 96.69 125 SER A C 1
ATOM 970 O O . SER A 1 125 ? 13.417 3.653 4.926 1.00 96.69 125 SER A O 1
ATOM 972 N N . GLY A 1 126 ? 12.269 3.832 2.996 1.00 94.75 126 GLY A N 1
ATOM 973 C CA . GLY A 1 126 ? 11.037 4.352 3.587 1.00 94.75 126 GLY A CA 1
ATOM 974 C C . GLY A 1 126 ? 10.278 3.304 4.406 1.00 94.75 126 GLY A C 1
ATOM 975 O O . GLY A 1 126 ? 10.578 2.114 4.357 1.00 94.75 126 GLY A O 1
ATOM 976 N N . PHE A 1 127 ? 9.251 3.727 5.150 1.00 94.06 127 PHE A N 1
ATOM 977 C CA . PHE A 1 127 ? 8.451 2.821 5.990 1.00 94.06 127 PHE A CA 1
ATOM 978 C C . PHE A 1 127 ? 7.837 1.652 5.195 1.00 94.06 127 PHE A C 1
ATOM 980 O O . PHE A 1 127 ? 7.971 0.489 5.580 1.00 94.06 127 PHE A O 1
ATOM 987 N N . VAL A 1 128 ? 7.202 1.952 4.057 1.00 96.50 128 VAL A N 1
ATOM 988 C CA . VAL A 1 128 ? 6.601 0.936 3.176 1.00 96.50 128 VAL A CA 1
ATOM 989 C C . VAL A 1 128 ? 7.687 0.062 2.544 1.00 96.50 128 VAL A C 1
ATOM 991 O O . VAL A 1 128 ? 7.583 -1.162 2.586 1.00 96.50 128 VAL A O 1
ATOM 994 N N . GLY A 1 129 ? 8.756 0.679 2.027 1.00 97.38 129 GLY A N 1
ATOM 995 C CA . GLY A 1 129 ? 9.892 -0.016 1.422 1.00 97.38 129 GLY A CA 1
ATOM 996 C C . GLY A 1 129 ? 10.558 -1.010 2.368 1.00 97.38 129 GLY A C 1
ATOM 997 O O . GLY A 1 129 ? 10.696 -2.176 2.018 1.00 97.38 129 GLY A O 1
ATOM 998 N N . LYS A 1 130 ? 10.868 -0.604 3.604 1.00 97.31 130 LYS A N 1
ATOM 999 C CA . LYS A 1 130 ? 11.473 -1.478 4.622 1.00 97.31 130 LYS A CA 1
ATOM 1000 C C . LYS A 1 130 ? 10.621 -2.709 4.913 1.00 97.31 130 LYS A C 1
ATOM 1002 O O . LYS A 1 130 ? 11.155 -3.807 5.042 1.00 97.31 130 LYS A O 1
ATOM 1007 N N . ASN A 1 131 ? 9.302 -2.547 5.003 1.00 97.38 131 ASN A N 1
ATOM 1008 C CA . ASN A 1 131 ? 8.392 -3.671 5.217 1.00 97.38 131 ASN A CA 1
ATOM 1009 C C . ASN A 1 131 ? 8.293 -4.586 3.984 1.00 97.38 131 ASN A C 1
ATOM 1011 O O . ASN A 1 131 ? 8.261 -5.805 4.135 1.00 97.38 131 ASN A O 1
ATOM 1015 N N . LEU A 1 132 ? 8.329 -4.031 2.768 1.00 97.88 132 LEU A N 1
ATOM 1016 C CA . LEU A 1 132 ? 8.419 -4.827 1.539 1.00 97.88 132 LEU A CA 1
ATOM 1017 C C . LEU A 1 132 ? 9.748 -5.592 1.444 1.00 97.88 132 LEU A C 1
ATOM 1019 O O . LEU A 1 132 ? 9.740 -6.760 1.074 1.00 97.88 132 LEU A O 1
ATOM 1023 N N . MET A 1 133 ? 10.872 -4.981 1.827 1.00 97.81 133 MET A N 1
ATOM 1024 C CA . MET A 1 133 ? 12.186 -5.638 1.843 1.00 97.81 133 MET A CA 1
ATOM 1025 C C . MET A 1 133 ? 12.230 -6.807 2.837 1.00 97.81 133 MET A C 1
ATOM 1027 O O . MET A 1 133 ? 12.837 -7.833 2.546 1.00 97.81 133 MET A O 1
ATOM 1031 N N . LYS A 1 134 ? 11.551 -6.693 3.990 1.00 96.25 134 LYS A N 1
ATOM 1032 C CA . LYS A 1 134 ? 11.383 -7.814 4.934 1.00 96.25 134 LYS A CA 1
ATOM 1033 C C . LYS A 1 134 ? 10.565 -8.959 4.328 1.00 96.25 134 LYS A C 1
ATOM 1035 O O . LYS A 1 134 ? 10.886 -10.121 4.555 1.00 96.25 134 LYS A O 1
ATOM 1040 N N . LEU A 1 135 ? 9.515 -8.634 3.571 1.00 95.50 135 LEU A N 1
ATOM 1041 C CA . LEU A 1 135 ? 8.644 -9.620 2.926 1.00 95.50 135 LEU A CA 1
ATOM 1042 C C . LEU A 1 135 ? 9.322 -10.312 1.731 1.00 95.50 135 LEU A C 1
ATOM 1044 O O . LEU A 1 135 ? 9.076 -11.490 1.479 1.00 95.50 135 LEU A O 1
ATOM 1048 N N . TYR A 1 136 ? 10.182 -9.589 1.014 1.00 96.31 136 TYR A N 1
ATOM 1049 C CA . TYR A 1 136 ? 10.884 -10.057 -0.178 1.00 96.31 136 TYR A CA 1
ATOM 1050 C C . TYR A 1 136 ? 12.405 -9.929 0.007 1.00 96.31 136 TYR A C 1
ATOM 1052 O O . TYR A 1 136 ? 13.026 -9.054 -0.596 1.00 96.31 136 TYR A O 1
ATOM 1060 N N . PRO A 1 137 ? 13.043 -10.811 0.800 1.00 94.69 137 PRO A N 1
ATOM 1061 C CA . PRO A 1 137 ? 14.458 -10.675 1.168 1.00 94.69 137 PRO A CA 1
ATOM 1062 C C . PRO A 1 137 ? 15.435 -10.780 -0.016 1.00 94.69 137 PRO A C 1
ATOM 1064 O O . PRO A 1 137 ? 16.574 -10.340 0.090 1.00 94.69 137 PRO A O 1
ATOM 1067 N N . ASN A 1 138 ? 14.994 -11.339 -1.149 1.00 94.50 138 ASN A N 1
ATOM 1068 C CA . ASN A 1 138 ? 15.784 -11.431 -2.383 1.00 94.50 138 ASN A CA 1
ATOM 1069 C C . ASN A 1 138 ? 15.619 -10.209 -3.306 1.00 94.50 138 ASN A C 1
ATOM 1071 O O . ASN A 1 138 ? 16.254 -10.150 -4.361 1.00 94.50 138 ASN A O 1
ATOM 1075 N N . ALA A 1 139 ? 14.743 -9.260 -2.962 1.00 97.31 139 ALA A N 1
ATOM 1076 C CA . ALA A 1 139 ? 14.562 -8.044 -3.741 1.00 97.31 139 ALA A CA 1
ATOM 1077 C C . ALA A 1 139 ? 15.770 -7.112 -3.584 1.00 97.31 139 ALA A C 1
ATOM 1079 O O . ALA A 1 139 ? 16.386 -7.022 -2.523 1.00 97.31 139 ALA A O 1
ATOM 1080 N N . ILE A 1 140 ? 16.089 -6.379 -4.647 1.00 98.06 140 ILE A N 1
ATOM 1081 C CA . ILE A 1 140 ? 17.080 -5.306 -4.597 1.00 98.06 140 ILE A CA 1
ATOM 1082 C C . ILE A 1 140 ? 16.395 -4.020 -4.132 1.00 98.06 140 ILE A C 1
ATOM 1084 O O . ILE A 1 140 ? 15.364 -3.634 -4.678 1.00 98.06 140 ILE A O 1
ATOM 1088 N N . GLY A 1 141 ? 16.979 -3.345 -3.145 1.00 98.00 141 GLY A N 1
ATOM 1089 C CA . GLY A 1 141 ? 16.558 -2.007 -2.739 1.00 98.00 141 GLY A CA 1
ATOM 1090 C C . GLY A 1 141 ? 17.176 -0.928 -3.627 1.00 98.00 141 GLY A C 1
ATOM 1091 O O . GLY A 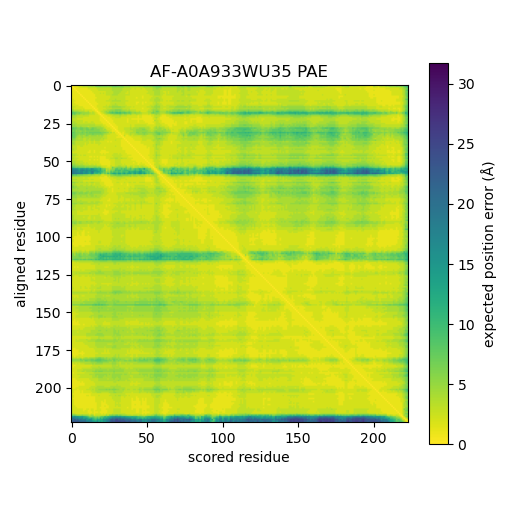1 141 ? 18.337 -1.035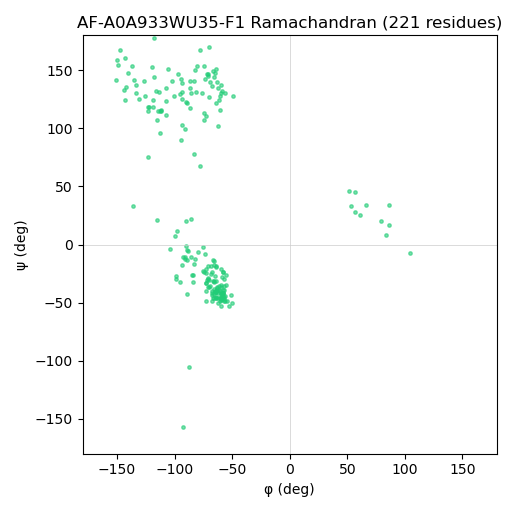 -4.027 1.00 98.00 141 GLY A O 1
ATOM 1092 N N . MET A 1 142 ? 16.388 0.092 -3.944 1.00 98.06 142 MET A N 1
ATOM 1093 C CA . MET A 1 142 ? 16.816 1.350 -4.554 1.00 98.06 142 MET A CA 1
ATOM 1094 C C . MET A 1 142 ? 16.006 2.467 -3.895 1.00 98.06 142 MET A C 1
ATOM 1096 O O . MET A 1 142 ? 14.855 2.256 -3.511 1.00 98.06 142 MET A O 1
ATOM 1100 N N . ASP A 1 143 ? 16.564 3.652 -3.750 1.00 97.81 143 ASP A N 1
ATOM 1101 C CA . ASP A 1 143 ? 15.878 4.843 -3.267 1.00 97.81 143 ASP A CA 1
ATOM 1102 C C . ASP A 1 143 ? 15.873 5.922 -4.360 1.00 97.81 143 ASP A C 1
ATOM 1104 O O . ASP A 1 143 ? 16.325 5.710 -5.486 1.00 97.81 143 ASP A O 1
ATOM 1108 N N . LYS A 1 144 ? 15.244 7.068 -4.091 1.00 94.56 144 LYS A N 1
ATOM 1109 C CA . LYS A 1 144 ? 15.139 8.134 -5.103 1.00 94.56 144 LYS A CA 1
ATOM 1110 C C . LYS A 1 144 ? 16.500 8.787 -5.369 1.00 94.56 144 LYS A C 1
ATOM 1112 O O . LYS A 1 144 ? 16.738 9.263 -6.474 1.00 94.56 144 LYS A O 1
ATOM 1117 N N . GLU A 1 145 ? 17.368 8.830 -4.358 1.00 95.00 145 GLU A N 1
ATOM 1118 C CA . GLU A 1 145 ? 18.686 9.464 -4.400 1.00 95.00 145 GLU A CA 1
ATOM 1119 C C . GLU A 1 145 ? 19.693 8.686 -5.254 1.00 95.00 145 GLU A C 1
ATOM 1121 O O . GLU A 1 145 ? 20.570 9.296 -5.861 1.00 95.00 145 GLU A O 1
ATOM 1126 N N . ASP A 1 146 ? 19.562 7.362 -5.320 1.00 94.88 146 ASP A N 1
ATOM 1127 C CA . ASP A 1 146 ? 20.423 6.456 -6.085 1.00 94.88 146 ASP A CA 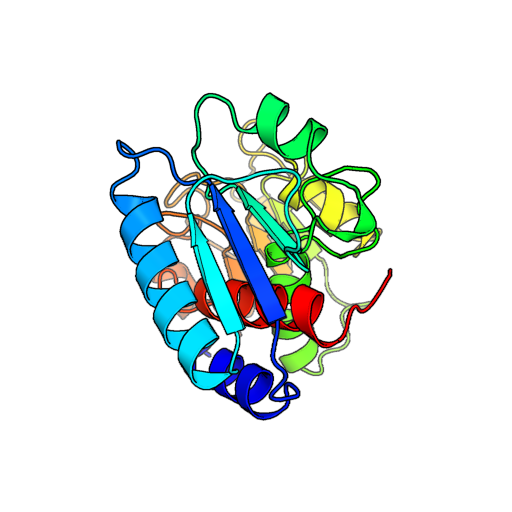1
ATOM 1128 C C . ASP A 1 146 ? 19.663 5.750 -7.224 1.00 94.88 146 ASP A C 1
ATOM 1130 O O . ASP A 1 146 ? 20.098 4.711 -7.732 1.00 94.88 146 ASP A O 1
ATOM 1134 N N . PHE A 1 147 ? 18.531 6.327 -7.647 1.00 97.56 147 PHE A N 1
ATOM 1135 C CA . PHE A 1 147 ? 17.715 5.783 -8.724 1.00 97.56 147 PHE A CA 1
ATOM 1136 C C . PHE A 1 147 ? 18.489 5.731 -10.047 1.00 97.56 147 PHE A C 1
ATOM 1138 O O . PHE A 1 147 ? 18.959 6.751 -10.552 1.00 97.56 147 PHE A O 1
ATOM 1145 N N . ASP A 1 148 ? 18.555 4.541 -10.647 1.00 97.44 148 ASP A N 1
ATOM 1146 C CA . ASP A 1 148 ? 19.242 4.292 -11.915 1.00 97.44 148 ASP A CA 1
ATOM 1147 C C . ASP A 1 148 ? 18.232 3.876 -13.011 1.00 97.44 148 ASP A C 1
ATOM 1149 O O . ASP A 1 148 ? 17.733 2.738 -13.005 1.00 97.44 148 ASP A O 1
ATOM 1153 N N . PRO A 1 149 ? 17.942 4.772 -13.981 1.00 97.12 149 PRO A N 1
ATOM 1154 C CA . PRO A 1 149 ? 17.004 4.515 -15.075 1.00 97.12 149 PRO A CA 1
ATOM 1155 C C . PRO A 1 149 ? 17.414 3.398 -16.041 1.00 97.12 149 PRO A C 1
ATOM 1157 O O . PRO A 1 149 ? 16.561 2.896 -16.772 1.00 97.12 149 PRO A O 1
ATOM 1160 N N . GLU A 1 150 ? 18.688 3.008 -16.098 1.00 97.88 150 GLU A N 1
ATOM 1161 C CA . GLU A 1 150 ? 19.127 1.884 -16.929 1.00 97.88 150 GLU A CA 1
ATOM 1162 C C . GLU A 1 150 ? 19.054 0.575 -16.147 1.00 97.88 150 GLU A C 1
ATOM 1164 O O . GLU A 1 150 ? 18.521 -0.422 -16.642 1.00 97.88 150 GLU A O 1
ATOM 1169 N N . LYS A 1 151 ? 19.483 0.581 -14.881 1.00 97.81 151 LYS A N 1
ATOM 1170 C CA . LYS A 1 151 ? 19.404 -0.602 -14.014 1.00 97.81 151 LYS A CA 1
ATOM 1171 C C . LYS A 1 151 ? 17.963 -1.058 -13.792 1.00 97.81 151 LYS A C 1
ATOM 1173 O O . LYS A 1 151 ? 17.722 -2.270 -13.762 1.00 97.81 151 LYS A O 1
ATOM 1178 N N . ILE A 1 152 ? 16.996 -0.135 -13.707 1.00 98.12 152 ILE A N 1
ATOM 1179 C CA . ILE A 1 152 ? 15.571 -0.472 -13.539 1.00 98.12 152 ILE A CA 1
ATOM 1180 C C . ILE A 1 152 ? 15.044 -1.382 -14.668 1.00 98.12 152 ILE A C 1
ATOM 1182 O O . ILE A 1 152 ? 14.194 -2.241 -14.438 1.00 98.12 152 ILE A O 1
ATOM 1186 N N . LYS A 1 153 ? 15.610 -1.278 -15.881 1.00 98.38 153 LYS A N 1
ATOM 1187 C CA . LYS A 1 153 ? 15.228 -2.078 -17.059 1.00 98.38 153 LYS A CA 1
ATOM 1188 C C . LYS A 1 153 ? 15.743 -3.521 -17.015 1.00 98.38 153 LYS A C 1
ATOM 1190 O O . LYS A 1 153 ? 15.456 -4.302 -17.921 1.00 98.38 153 LYS A O 1
ATOM 1195 N N . THR A 1 154 ? 16.493 -3.895 -15.978 1.00 98.06 154 THR A N 1
ATOM 1196 C CA . THR A 1 154 ? 16.988 -5.268 -15.778 1.00 98.06 154 THR A CA 1
ATOM 1197 C C . THR A 1 154 ? 16.059 -6.126 -14.916 1.00 98.06 154 THR A C 1
ATOM 1199 O O . THR A 1 154 ? 16.252 -7.341 -14.845 1.00 98.06 154 THR A O 1
ATOM 1202 N N . PHE A 1 155 ? 15.059 -5.519 -14.271 1.00 98.56 155 PHE A N 1
ATOM 1203 C CA . PHE A 1 155 ? 14.167 -6.192 -13.328 1.00 98.56 155 PHE A CA 1
ATOM 1204 C C . PHE A 1 155 ? 12.877 -6.678 -13.988 1.00 98.56 155 PHE A C 1
ATOM 1206 O O . PHE A 1 155 ? 12.313 -6.027 -14.867 1.00 98.56 155 PHE A O 1
ATOM 1213 N N . ASP A 1 156 ? 12.422 -7.847 -13.549 1.00 98.38 156 ASP A N 1
ATOM 1214 C CA . ASP A 1 156 ? 11.167 -8.472 -13.962 1.00 98.38 156 ASP A CA 1
ATOM 1215 C C . ASP A 1 156 ? 9.986 -7.942 -13.151 1.00 98.38 156 ASP A C 1
ATOM 1217 O O . ASP A 1 156 ? 8.876 -7.853 -13.669 1.00 98.38 156 ASP A O 1
ATOM 1221 N N . ILE A 1 157 ? 10.228 -7.584 -11.887 1.00 98.62 157 ILE A N 1
ATOM 1222 C CA . ILE A 1 157 ? 9.232 -7.012 -10.983 1.00 98.62 157 ILE A CA 1
ATOM 1223 C C . ILE A 1 157 ? 9.775 -5.702 -10.428 1.00 98.62 157 ILE A C 1
ATOM 1225 O O . ILE A 1 157 ? 10.870 -5.667 -9.868 1.00 98.62 157 ILE A O 1
ATOM 1229 N N . VAL A 1 158 ? 8.986 -4.640 -10.550 1.00 98.75 158 VAL A N 1
ATOM 1230 C CA . VAL A 1 158 ? 9.288 -3.320 -9.998 1.00 98.75 158 VAL A CA 1
ATOM 1231 C C . VAL A 1 158 ? 8.140 -2.909 -9.083 1.00 98.75 158 VAL A C 1
ATOM 1233 O O . VAL A 1 158 ? 7.018 -2.705 -9.551 1.00 98.75 158 VAL A O 1
ATOM 1236 N N . ILE A 1 159 ? 8.421 -2.779 -7.787 1.00 98.69 159 ILE A N 1
ATOM 1237 C CA . ILE A 1 159 ? 7.494 -2.211 -6.801 1.00 98.69 159 ILE A CA 1
ATOM 1238 C C . ILE A 1 159 ? 8.016 -0.825 -6.417 1.00 98.69 159 ILE A C 1
ATOM 1240 O O . ILE A 1 159 ? 9.156 -0.710 -5.978 1.00 98.69 159 ILE A O 1
ATOM 1244 N N . SER A 1 160 ? 7.215 0.228 -6.574 1.00 98.50 160 SER A N 1
ATOM 1245 C CA . SER A 1 160 ? 7.620 1.595 -6.213 1.00 98.50 160 SER A CA 1
ATOM 1246 C C . SER A 1 160 ? 6.805 2.129 -5.044 1.00 98.50 160 SER A C 1
ATOM 1248 O O . SER A 1 160 ? 5.581 2.040 -5.060 1.00 98.50 160 SER A O 1
ATOM 1250 N N . ALA A 1 161 ? 7.488 2.689 -4.046 1.00 97.50 161 ALA A N 1
ATOM 1251 C CA . ALA A 1 161 ? 6.927 3.298 -2.841 1.00 97.50 161 ALA A CA 1
ATOM 1252 C C . ALA A 1 161 ? 7.615 4.638 -2.506 1.00 97.50 161 ALA A C 1
ATOM 1254 O O . ALA A 1 161 ? 7.809 4.980 -1.340 1.00 97.50 161 ALA A O 1
ATOM 1255 N N . THR A 1 162 ? 8.032 5.383 -3.531 1.00 96.88 162 THR A N 1
ATOM 1256 C CA . THR A 1 162 ? 8.810 6.624 -3.389 1.00 96.88 162 THR A CA 1
ATOM 1257 C C . THR A 1 162 ? 7.945 7.853 -3.136 1.00 96.88 162 THR A C 1
ATOM 1259 O O . THR A 1 162 ? 8.439 8.838 -2.585 1.00 96.88 162 THR A O 1
ATOM 1262 N N . GLY A 1 163 ? 6.681 7.834 -3.579 1.00 94.62 163 GLY A N 1
ATOM 1263 C CA . GLY A 1 163 ? 5.820 9.019 -3.579 1.00 94.62 163 GLY A CA 1
ATOM 1264 C C . GLY A 1 163 ? 6.371 10.153 -4.454 1.00 94.62 163 GLY A C 1
ATOM 1265 O O . GLY A 1 163 ? 6.106 11.323 -4.177 1.00 94.62 163 GLY A O 1
ATOM 1266 N N . SER A 1 164 ? 7.177 9.821 -5.467 1.00 96.44 164 SER A N 1
ATOM 1267 C CA . SER A 1 164 ? 7.850 10.756 -6.372 1.00 96.44 164 SER A CA 1
ATOM 1268 C C . SER A 1 164 ? 7.263 10.605 -7.778 1.00 96.44 164 SER A C 1
ATOM 1270 O O . SER A 1 164 ? 7.684 9.722 -8.529 1.00 96.44 164 SER A O 1
ATOM 1272 N N . PRO A 1 165 ? 6.291 11.456 -8.164 1.00 96.81 165 PRO A N 1
ATOM 1273 C CA . PRO A 1 165 ? 5.524 11.245 -9.383 1.00 96.81 165 PRO A CA 1
ATOM 1274 C C . PRO A 1 165 ? 6.381 11.187 -10.650 1.00 96.81 165 PRO A C 1
ATOM 1276 O O . PRO A 1 165 ? 7.168 12.100 -10.908 1.00 96.81 165 PRO A O 1
ATOM 1279 N N . ASN A 1 166 ? 6.150 10.172 -11.486 1.00 95.88 166 ASN A N 1
ATOM 1280 C CA . ASN A 1 166 ? 6.861 9.937 -12.753 1.00 95.88 166 ASN A CA 1
ATOM 1281 C C . ASN A 1 166 ? 8.396 9.807 -12.623 1.00 95.88 166 ASN A C 1
ATOM 1283 O O . ASN A 1 166 ? 9.125 10.141 -13.566 1.00 95.88 166 ASN A O 1
ATOM 1287 N N . LEU A 1 167 ? 8.900 9.347 -11.472 1.00 98.25 167 LEU A N 1
ATOM 1288 C CA . LEU A 1 167 ? 10.312 8.993 -11.303 1.00 98.25 167 LEU A CA 1
ATOM 1289 C C . LEU A 1 167 ? 10.708 7.878 -12.284 1.00 98.25 167 LEU A C 1
ATOM 1291 O O . LEU A 1 167 ? 11.720 7.985 -12.980 1.00 98.25 167 LEU A O 1
ATOM 1295 N N . ILE A 1 168 ? 9.878 6.835 -12.389 1.00 98.56 168 ILE A N 1
ATOM 1296 C CA . ILE A 1 168 ? 10.133 5.674 -13.245 1.00 98.56 168 ILE A CA 1
ATOM 1297 C C . ILE A 1 168 ? 9.508 5.921 -14.617 1.00 98.56 168 ILE A C 1
ATOM 1299 O O . ILE A 1 168 ? 8.307 5.749 -14.814 1.00 98.56 168 ILE A O 1
ATOM 1303 N N . LYS A 1 169 ? 10.331 6.340 -15.579 1.00 98.12 169 LYS A N 1
ATOM 1304 C CA . LYS A 1 169 ? 9.882 6.692 -16.941 1.00 98.12 169 LYS A CA 1
ATOM 1305 C C . LYS A 1 169 ? 9.974 5.551 -17.947 1.00 98.12 169 LYS A C 1
ATOM 1307 O O . LYS A 1 169 ? 9.383 5.633 -19.021 1.00 98.12 169 LYS A O 1
ATOM 1312 N N . ASP A 1 170 ? 10.749 4.519 -17.630 1.00 98.00 170 ASP A N 1
ATOM 1313 C CA . ASP A 1 170 ? 10.914 3.352 -18.483 1.00 98.00 170 ASP A CA 1
ATOM 1314 C C . ASP A 1 170 ? 11.190 2.090 -17.658 1.00 98.00 170 ASP A C 1
ATOM 1316 O O . ASP A 1 170 ? 11.622 2.167 -16.510 1.00 98.00 170 ASP A O 1
ATOM 1320 N N . ILE A 1 171 ? 10.927 0.928 -18.254 1.00 98.62 171 ILE A N 1
ATOM 1321 C CA . ILE A 1 171 ? 10.981 -0.392 -17.618 1.00 98.62 171 ILE A CA 1
ATOM 1322 C C . ILE A 1 171 ? 11.426 -1.476 -18.609 1.00 98.62 171 ILE A C 1
ATOM 1324 O O . ILE A 1 171 ? 11.410 -1.288 -19.831 1.00 98.62 171 ILE A O 1
ATOM 1328 N N . LYS A 1 172 ? 11.756 -2.662 -18.082 1.00 98.50 172 LYS A N 1
ATOM 1329 C CA . LYS A 1 172 ? 11.935 -3.872 -18.892 1.00 98.50 172 LYS A CA 1
ATOM 1330 C C . LYS A 1 172 ? 10.638 -4.193 -19.644 1.00 98.50 172 LYS A C 1
ATOM 1332 O O . LYS A 1 172 ? 9.548 -4.158 -19.072 1.00 98.50 172 LYS A O 1
ATOM 1337 N N . LYS A 1 173 ? 10.735 -4.564 -20.925 1.00 98.44 173 LYS A N 1
ATOM 1338 C CA . LYS A 1 173 ? 9.579 -5.106 -21.657 1.00 98.44 173 LYS A CA 1
ATOM 1339 C C . LYS A 1 173 ? 9.101 -6.389 -20.967 1.00 98.44 173 LYS A C 1
ATOM 1341 O O . LYS A 1 173 ? 9.894 -7.298 -20.749 1.00 98.44 173 LYS A O 1
ATOM 1346 N N . GLY A 1 174 ? 7.809 -6.457 -20.663 1.00 97.81 174 GLY A N 1
ATOM 1347 C CA . GLY A 1 174 ? 7.198 -7.569 -19.942 1.00 97.81 174 GLY A CA 1
ATOM 1348 C C . GLY A 1 174 ? 7.320 -7.491 -18.418 1.00 97.81 174 GLY A C 1
ATOM 1349 O O . GLY A 1 174 ? 6.934 -8.456 -17.765 1.00 97.81 174 GLY A O 1
ATOM 1350 N N . ALA A 1 175 ? 7.810 -6.386 -17.841 1.00 98.38 175 ALA A N 1
ATOM 1351 C CA . ALA A 1 175 ? 7.877 -6.244 -16.385 1.00 98.38 175 ALA A CA 1
ATOM 1352 C C . ALA A 1 175 ? 6.487 -6.234 -15.728 1.00 98.38 175 ALA A C 1
ATOM 1354 O O . ALA A 1 175 ? 5.505 -5.779 -16.323 1.00 98.38 175 ALA A O 1
ATOM 1355 N N . ILE A 1 176 ? 6.442 -6.697 -14.483 1.00 98.56 176 ILE A N 1
ATOM 1356 C CA . ILE A 1 176 ? 5.337 -6.524 -13.541 1.00 98.56 176 ILE A CA 1
ATOM 1357 C C . ILE A 1 176 ? 5.606 -5.235 -12.760 1.00 98.56 176 ILE A C 1
ATOM 1359 O O . ILE A 1 176 ? 6.648 -5.100 -12.120 1.00 98.56 176 ILE A O 1
ATOM 1363 N N . CYS A 1 177 ? 4.674 -4.288 -12.805 1.00 98.69 177 CYS A N 1
ATOM 1364 C CA . CYS A 1 177 ? 4.804 -2.985 -12.158 1.00 98.69 177 CYS A CA 1
ATOM 1365 C C . CYS A 1 177 ? 3.703 -2.786 -11.113 1.00 98.69 177 CYS A C 1
ATOM 1367 O O . CYS A 1 177 ? 2.517 -2.756 -11.458 1.00 98.69 177 CYS A O 1
ATOM 1369 N N . ILE A 1 178 ? 4.115 -2.620 -9.854 1.00 98.62 178 ILE A N 1
ATOM 1370 C CA . ILE A 1 178 ? 3.245 -2.299 -8.718 1.00 98.62 178 ILE A CA 1
ATOM 1371 C C . ILE A 1 178 ? 3.609 -0.897 -8.214 1.00 98.62 178 ILE A C 1
ATOM 1373 O O . ILE A 1 178 ? 4.712 -0.653 -7.732 1.00 98.62 178 ILE A O 1
ATOM 1377 N N . ASP A 1 179 ? 2.672 0.030 -8.341 1.00 98.50 179 ASP A N 1
ATOM 1378 C CA . ASP A 1 179 ? 2.812 1.448 -8.032 1.00 98.50 179 ASP A CA 1
ATOM 1379 C C . ASP A 1 179 ? 2.043 1.775 -6.746 1.00 98.50 179 ASP A C 1
ATOM 1381 O O . ASP A 1 179 ? 0.810 1.714 -6.701 1.00 98.50 179 ASP A O 1
ATOM 1385 N N . LEU A 1 180 ? 2.792 2.090 -5.688 1.00 97.75 180 LEU A N 1
ATOM 1386 C CA . LEU A 1 180 ? 2.280 2.523 -4.386 1.00 97.75 180 LEU A CA 1
ATOM 1387 C C . LEU A 1 180 ? 2.354 4.051 -4.227 1.00 97.75 180 LEU A C 1
ATOM 1389 O O . LEU A 1 180 ? 2.090 4.569 -3.140 1.00 97.75 180 LEU A O 1
ATOM 1393 N N . GLY A 1 181 ? 2.712 4.772 -5.295 1.00 93.75 181 GLY A N 1
ATOM 1394 C CA . GLY A 1 181 ? 2.799 6.224 -5.330 1.00 93.75 181 GLY A CA 1
ATOM 1395 C C . GLY A 1 181 ? 1.444 6.896 -5.102 1.00 93.75 181 GLY A C 1
ATOM 1396 O O . GLY A 1 181 ? 0.398 6.462 -5.594 1.00 93.75 181 GLY A O 1
ATOM 1397 N N . PHE A 1 182 ? 1.454 7.986 -4.337 1.00 86.44 182 PHE A N 1
ATOM 1398 C CA . PHE A 1 182 ? 0.270 8.785 -4.031 1.00 86.44 182 PHE A CA 1
ATOM 1399 C C . PHE A 1 182 ? 0.664 10.257 -3.794 1.00 86.44 182 PHE A C 1
ATOM 1401 O O . PHE A 1 182 ? 1.697 10.499 -3.172 1.00 86.44 182 PHE A O 1
ATOM 1408 N N . PRO A 1 183 ? -0.131 11.263 -4.237 1.00 84.50 183 PRO A N 1
ATOM 1409 C CA . PRO A 1 183 ? -1.426 11.190 -4.937 1.00 84.50 183 PRO A CA 1
ATOM 1410 C C . PRO A 1 183 ? -1.360 10.889 -6.435 1.00 84.50 183 PRO A C 1
ATOM 1412 O O . PRO A 1 183 ?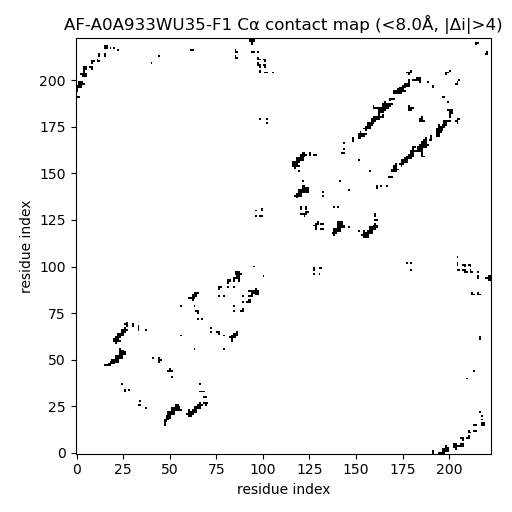 -2.399 10.695 -7.067 1.00 84.50 183 PRO A O 1
ATOM 1415 N N . LYS A 1 184 ? -0.156 10.856 -7.002 1.00 93.12 184 LYS A N 1
ATOM 1416 C CA . LYS A 1 184 ? 0.120 10.455 -8.382 1.00 93.12 184 LYS A CA 1
ATOM 1417 C C . LYS A 1 184 ? 1.059 9.252 -8.352 1.00 93.12 184 LYS A C 1
ATOM 1419 O O . LYS A 1 184 ? 1.812 9.116 -7.392 1.00 93.12 184 LYS A O 1
ATOM 1424 N N . GLY A 1 185 ? 0.994 8.422 -9.387 1.00 96.56 185 GLY A N 1
ATOM 1425 C CA . GLY A 1 185 ? 1.856 7.251 -9.507 1.00 96.56 185 GLY A CA 1
ATOM 1426 C C . GLY A 1 185 ? 3.326 7.624 -9.663 1.00 96.56 185 GLY A C 1
ATOM 1427 O O . GLY A 1 185 ? 3.657 8.657 -10.256 1.00 96.56 185 GLY A O 1
ATOM 1428 N N . ASP A 1 186 ? 4.193 6.776 -9.126 1.00 98.38 186 ASP A N 1
ATOM 1429 C CA . ASP A 1 186 ? 5.642 6.897 -9.273 1.00 98.38 186 ASP A CA 1
ATOM 1430 C C . ASP A 1 186 ? 6.098 6.523 -10.693 1.00 98.38 186 ASP A C 1
ATOM 1432 O O . ASP A 1 186 ? 7.138 6.996 -11.164 1.00 98.38 186 ASP A O 1
ATOM 1436 N N . PHE A 1 187 ? 5.311 5.704 -11.398 1.00 98.44 187 PHE A N 1
ATOM 1437 C CA . PHE A 1 187 ? 5.553 5.354 -12.793 1.00 98.44 187 PHE A CA 1
ATOM 1438 C C . PHE A 1 187 ? 4.932 6.378 -13.744 1.00 98.44 187 PHE A C 1
ATOM 1440 O O . PHE A 1 187 ? 3.790 6.808 -13.573 1.00 98.44 187 PHE A O 1
ATOM 1447 N N . ASP A 1 188 ? 5.651 6.692 -14.821 1.00 97.75 188 ASP A N 1
ATOM 1448 C CA . ASP A 1 188 ? 5.048 7.330 -15.986 1.00 97.75 188 ASP A CA 1
ATOM 1449 C C . ASP A 1 188 ? 3.947 6.410 -16.555 1.00 97.75 188 ASP A C 1
ATOM 1451 O O . ASP A 1 188 ? 4.211 5.222 -16.795 1.00 97.75 188 ASP A O 1
ATOM 1455 N N . PRO A 1 189 ? 2.725 6.916 -16.822 1.00 94.81 189 PRO A N 1
ATOM 1456 C CA . PRO A 1 189 ? 1.627 6.102 -17.343 1.00 94.81 189 PRO A CA 1
ATOM 1457 C C . PRO A 1 189 ? 1.962 5.350 -18.637 1.00 94.81 189 PRO A C 1
ATOM 1459 O O . PRO A 1 189 ? 1.382 4.301 -18.904 1.00 94.81 189 PRO A O 1
ATOM 1462 N N . GLY A 1 190 ? 2.904 5.849 -19.442 1.00 96.62 190 GLY A N 1
ATOM 1463 C CA . GLY A 1 190 ? 3.381 5.204 -20.659 1.00 96.62 190 GLY A CA 1
ATOM 1464 C C . GLY A 1 190 ? 4.117 3.882 -20.435 1.00 96.62 190 GLY A C 1
ATOM 1465 O O . GLY A 1 190 ? 4.196 3.084 -21.375 1.00 96.62 190 GLY A O 1
ATOM 1466 N N . CYS A 1 191 ? 4.581 3.600 -19.211 1.00 97.88 191 CYS A N 1
ATOM 1467 C CA . CYS A 1 191 ? 5.156 2.305 -18.838 1.00 97.88 191 CYS A CA 1
ATOM 1468 C C . CYS A 1 191 ? 4.158 1.153 -19.041 1.00 97.88 191 CYS A C 1
ATOM 1470 O O . CYS A 1 191 ? 4.565 0.037 -19.372 1.00 97.88 191 CYS A O 1
ATOM 1472 N N . ASN A 1 192 ? 2.849 1.421 -18.946 1.00 97.00 192 ASN A N 1
ATOM 1473 C CA . ASN A 1 192 ? 1.806 0.410 -19.136 1.00 97.00 192 ASN A CA 1
ATOM 1474 C C . ASN A 1 192 ? 1.850 -0.276 -20.517 1.00 97.00 192 ASN A C 1
ATOM 1476 O O . ASN A 1 192 ? 1.398 -1.410 -20.647 1.00 97.00 192 ASN A O 1
ATOM 1480 N N . ARG A 1 193 ? 2.431 0.374 -21.537 1.00 97.44 193 ARG A N 1
ATOM 1481 C CA . ARG A 1 193 ? 2.573 -0.177 -22.894 1.00 97.44 193 ARG A CA 1
ATOM 1482 C C . ARG A 1 193 ? 3.661 -1.244 -22.985 1.00 97.44 193 ARG A C 1
ATOM 1484 O O . ARG A 1 193 ? 3.641 -2.050 -23.911 1.00 97.44 193 ARG A O 1
ATOM 1491 N N . LYS A 1 194 ? 4.631 -1.225 -22.066 1.00 98.00 194 LYS A N 1
ATOM 1492 C CA . LYS A 1 194 ? 5.730 -2.200 -21.998 1.00 98.00 194 LYS A CA 1
ATOM 1493 C C . LYS A 1 194 ? 5.469 -3.293 -20.965 1.00 98.00 194 LYS A C 1
ATOM 1495 O O . LYS A 1 194 ? 5.968 -4.402 -21.146 1.00 98.00 194 LYS A O 1
ATOM 1500 N N . ALA A 1 195 ? 4.727 -2.984 -19.906 1.00 98.19 195 ALA A N 1
ATOM 1501 C CA . ALA A 1 195 ? 4.487 -3.883 -18.787 1.00 98.19 195 ALA A CA 1
ATOM 1502 C C . ALA A 1 195 ? 3.592 -5.077 -19.171 1.00 98.19 195 ALA A C 1
ATOM 1504 O O . ALA A 1 195 ? 2.591 -4.926 -19.876 1.00 98.19 195 ALA A O 1
ATOM 1505 N N . SER A 1 196 ? 3.917 -6.268 -18.663 1.00 97.50 196 SER A N 1
ATOM 1506 C CA . SER A 1 196 ? 3.003 -7.419 -18.719 1.00 97.50 196 SER A CA 1
ATOM 1507 C C . SER A 1 196 ? 1.845 -7.232 -17.737 1.00 97.50 196 SER A C 1
ATOM 1509 O O . SER A 1 196 ? 0.704 -7.569 -18.060 1.00 97.50 196 SER A O 1
ATOM 1511 N N . PHE A 1 197 ? 2.108 -6.578 -16.604 1.00 98.31 197 PHE A N 1
ATOM 1512 C CA . PHE A 1 197 ? 1.137 -6.223 -15.576 1.00 98.31 197 PHE A CA 1
ATOM 1513 C C . PHE A 1 197 ? 1.445 -4.840 -15.001 1.00 98.31 197 PHE A C 1
ATOM 1515 O O . PHE A 1 197 ? 2.599 -4.538 -14.711 1.00 98.31 197 PHE A O 1
ATOM 1522 N N . PHE A 1 198 ? 0.427 -4.000 -14.833 1.00 98.56 198 PHE A N 1
ATOM 1523 C CA . PHE A 1 198 ? 0.594 -2.631 -14.352 1.00 98.56 198 PHE A CA 1
ATOM 1524 C C . PHE A 1 198 ? -0.562 -2.228 -13.439 1.00 98.56 198 PHE A C 1
ATOM 1526 O O . PHE A 1 198 ? -1.723 -2.271 -13.858 1.00 98.56 198 PHE A O 1
ATOM 1533 N N . THR A 1 199 ? -0.258 -1.789 -12.219 1.00 98.50 199 THR A N 1
ATOM 1534 C CA . THR A 1 199 ? -1.257 -1.200 -11.318 1.00 98.50 199 THR A CA 1
ATOM 1535 C C . THR A 1 199 ? -1.409 0.302 -11.589 1.00 98.50 199 THR A C 1
ATOM 1537 O O . THR A 1 199 ? -0.445 1.044 -11.398 1.00 98.50 199 THR A O 1
ATOM 1540 N N . PRO A 1 200 ? -2.587 0.795 -12.008 1.00 96.94 200 PRO A N 1
ATOM 1541 C CA . PRO A 1 200 ? -2.773 2.217 -12.270 1.00 96.94 200 PRO A CA 1
ATOM 1542 C C . PRO A 1 200 ? -2.865 3.036 -10.977 1.00 96.94 200 PRO A C 1
ATOM 1544 O O . PRO A 1 200 ? -3.346 2.561 -9.948 1.00 96.94 200 PRO A O 1
ATOM 1547 N N . VAL A 1 201 ? -2.497 4.315 -11.048 1.00 95.31 201 VAL A N 1
ATOM 1548 C CA . VAL A 1 201 ? -2.760 5.285 -9.979 1.00 95.31 201 VAL A CA 1
ATOM 1549 C C . VAL A 1 201 ? -3.579 6.448 -10.547 1.00 95.31 201 VAL A C 1
ATOM 1551 O O . VAL A 1 201 ? -3.091 7.151 -11.433 1.00 95.31 201 VAL A O 1
ATOM 1554 N N . PRO A 1 202 ? -4.808 6.693 -10.052 1.00 92.69 202 PRO A N 1
ATOM 1555 C CA . PRO A 1 202 ? -5.537 5.932 -9.029 1.00 92.69 202 PRO A CA 1
ATOM 1556 C C . PRO A 1 202 ? -6.173 4.638 -9.577 1.00 92.69 202 PRO A C 1
ATOM 1558 O O . PRO A 1 202 ? -6.331 4.469 -10.782 1.00 92.69 202 PRO A O 1
ATOM 1561 N N . GLY A 1 203 ? -6.634 3.764 -8.674 1.00 93.31 203 GLY A N 1
ATOM 1562 C CA . GLY A 1 203 ? -7.475 2.603 -9.015 1.00 93.31 203 GLY A CA 1
ATOM 1563 C C . GLY A 1 203 ? -6.778 1.241 -8.994 1.00 93.31 203 GLY A C 1
ATOM 1564 O O . GLY A 1 203 ? -7.464 0.235 -9.103 1.00 93.31 203 GLY A O 1
ATOM 1565 N N . GLY A 1 204 ? -5.457 1.206 -8.819 1.00 96.56 204 GLY A N 1
ATOM 1566 C CA . GLY A 1 204 ? -4.659 -0.002 -8.616 1.00 96.56 204 GLY A CA 1
ATOM 1567 C C . GLY A 1 204 ? -4.588 -0.386 -7.142 1.00 96.56 204 GLY A C 1
ATOM 1568 O O . GLY A 1 204 ? -5.565 -0.858 -6.578 1.00 96.56 204 GLY A O 1
ATOM 1569 N N . VAL A 1 205 ? -3.453 -0.161 -6.478 1.00 97.69 205 VAL A N 1
ATOM 1570 C CA . VAL A 1 205 ? -3.258 -0.665 -5.104 1.00 97.69 205 VAL A CA 1
ATOM 1571 C C . VAL A 1 205 ? -4.106 0.072 -4.057 1.00 97.69 205 VAL A C 1
ATOM 1573 O O . VAL A 1 205 ? -4.531 -0.529 -3.080 1.00 97.69 205 VAL A O 1
ATOM 1576 N N . GLY A 1 206 ? -4.434 1.352 -4.269 1.00 95.12 206 GLY A N 1
ATOM 1577 C CA . GLY A 1 206 ? -5.177 2.172 -3.296 1.00 95.12 206 GLY A CA 1
ATOM 1578 C C . GLY A 1 206 ? -6.504 1.566 -2.791 1.00 95.12 206 GLY A C 1
ATOM 1579 O O . GLY A 1 206 ? -6.685 1.472 -1.577 1.00 95.12 206 GLY A O 1
ATOM 1580 N N . PRO A 1 207 ? -7.439 1.147 -3.669 1.00 96.38 207 PRO A N 1
ATOM 1581 C CA . PRO A 1 207 ? -8.646 0.427 -3.250 1.00 96.38 207 PRO A CA 1
ATOM 1582 C C . PRO A 1 207 ? -8.355 -0.868 -2.478 1.00 96.38 207 PRO A C 1
ATOM 1584 O O . PRO A 1 207 ? -9.018 -1.141 -1.480 1.00 96.38 207 PRO A O 1
ATOM 1587 N N . VAL A 1 208 ? -7.331 -1.624 -2.885 1.00 98.06 208 VAL A N 1
ATOM 1588 C CA . VAL A 1 208 ? -6.917 -2.866 -2.212 1.00 98.06 208 VAL A CA 1
ATOM 1589 C C . VAL A 1 208 ? -6.393 -2.572 -0.802 1.00 98.06 208 VAL A C 1
ATOM 1591 O O . VAL A 1 208 ? -6.752 -3.270 0.139 1.00 98.06 208 VAL A O 1
ATOM 1594 N N . THR A 1 209 ? -5.656 -1.472 -0.610 1.00 97.12 209 THR A N 1
ATOM 1595 C CA . THR A 1 209 ? -5.231 -0.994 0.718 1.00 97.12 209 THR A CA 1
ATOM 1596 C C . THR A 1 209 ? -6.419 -0.753 1.648 1.00 97.12 209 THR A C 1
ATOM 1598 O O . THR A 1 209 ? -6.352 -1.089 2.828 1.00 97.12 209 THR A O 1
ATOM 1601 N N . VAL A 1 210 ? -7.529 -0.206 1.136 1.00 96.81 210 VAL A N 1
ATOM 1602 C CA . VAL A 1 210 ? -8.752 -0.033 1.938 1.00 96.81 210 VAL A CA 1
ATOM 1603 C C . VAL A 1 210 ? -9.339 -1.389 2.332 1.00 96.81 210 VAL A C 1
ATOM 1605 O O . VAL A 1 210 ? -9.722 -1.558 3.485 1.00 96.81 210 VAL A O 1
ATOM 1608 N N . ALA A 1 211 ? -9.379 -2.363 1.421 1.00 97.38 211 ALA A N 1
ATOM 1609 C CA . ALA A 1 211 ? -9.863 -3.706 1.738 1.00 97.38 211 ALA A CA 1
ATOM 1610 C C . ALA 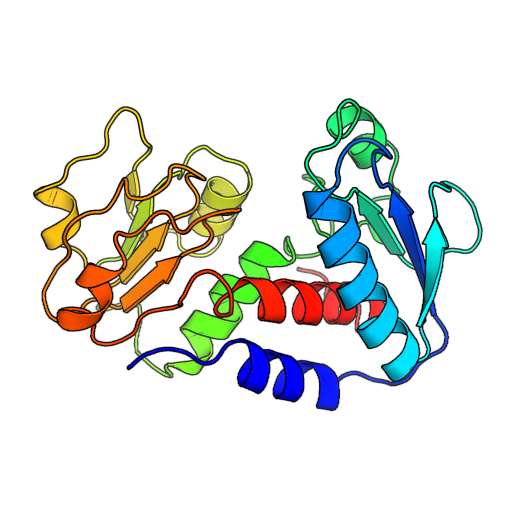A 1 211 ? -8.993 -4.402 2.802 1.00 97.38 211 ALA A C 1
ATOM 1612 O O . ALA A 1 211 ? -9.526 -4.903 3.792 1.00 97.38 211 ALA A O 1
ATOM 1613 N N . CYS A 1 212 ? -7.665 -4.346 2.662 1.00 97.31 212 CYS A N 1
ATOM 1614 C CA . CYS A 1 212 ? -6.725 -4.930 3.623 1.00 97.31 212 CYS A CA 1
ATOM 1615 C C . CYS A 1 212 ? -6.787 -4.267 5.012 1.00 97.31 212 CYS A C 1
ATOM 1617 O O . CYS A 1 212 ? -6.613 -4.950 6.018 1.00 97.31 212 CYS A O 1
ATOM 1619 N N . LEU A 1 213 ? -7.094 -2.966 5.097 1.00 97.38 213 LEU A N 1
ATOM 1620 C CA . LEU A 1 213 ? -7.356 -2.289 6.377 1.00 97.38 213 LEU A CA 1
ATOM 1621 C C . LEU A 1 213 ? -8.547 -2.924 7.115 1.00 97.38 213 LEU A C 1
ATOM 1623 O O . LEU A 1 213 ? -8.468 -3.206 8.311 1.00 97.38 213 LEU A O 1
ATOM 1627 N N . PHE A 1 214 ? -9.658 -3.166 6.412 1.00 97.31 214 PHE A N 1
ATOM 1628 C CA . PHE A 1 214 ? -10.825 -3.816 7.018 1.00 97.31 214 PHE A CA 1
ATOM 1629 C C . PHE A 1 214 ? -10.585 -5.295 7.310 1.00 97.31 214 PHE A C 1
ATOM 1631 O O . PHE A 1 214 ? -11.133 -5.821 8.276 1.00 97.31 214 PHE A O 1
ATOM 1638 N N . GLU A 1 215 ? -9.742 -5.958 6.529 1.00 95.50 215 GLU A N 1
ATOM 1639 C CA . GLU A 1 215 ? -9.310 -7.319 6.818 1.00 95.50 215 GLU A CA 1
ATOM 1640 C C . GLU A 1 215 ? -8.511 -7.400 8.130 1.00 95.50 215 GLU A C 1
ATOM 1642 O O . GLU A 1 215 ? -8.814 -8.243 8.980 1.00 95.50 215 GLU A O 1
ATOM 1647 N N . ASN A 1 216 ? -7.558 -6.481 8.344 1.00 95.75 216 ASN A N 1
ATOM 1648 C CA . ASN A 1 216 ? -6.840 -6.341 9.616 1.00 95.75 216 ASN A CA 1
ATOM 1649 C C . ASN A 1 216 ? -7.809 -6.121 10.786 1.00 95.75 216 ASN A C 1
ATOM 1651 O O . ASN A 1 216 ? -7.682 -6.774 11.818 1.00 95.75 216 ASN A O 1
ATOM 1655 N N . LEU A 1 217 ? -8.816 -5.262 10.610 1.00 96.19 217 LEU A N 1
ATOM 1656 C CA . LEU A 1 217 ? -9.815 -4.976 11.641 1.00 96.19 217 LEU A CA 1
ATOM 1657 C C . LEU A 1 217 ? -10.710 -6.181 11.978 1.00 96.19 217 LEU A C 1
ATOM 1659 O O . LEU A 1 217 ? -10.982 -6.448 13.150 1.00 96.19 217 LEU A O 1
ATOM 1663 N N . LEU A 1 218 ? -11.224 -6.875 10.961 1.00 94.75 218 LEU A N 1
ATOM 1664 C CA . LEU A 1 218 ? -12.341 -7.810 11.122 1.00 94.75 218 LEU A CA 1
ATOM 1665 C C . LEU A 1 218 ? -11.913 -9.261 11.308 1.00 94.75 218 LEU A C 1
ATOM 1667 O O . LEU A 1 218 ? -12.604 -10.005 12.005 1.00 94.75 218 LEU A O 1
ATOM 1671 N N . ILE A 1 219 ? -10.797 -9.660 10.701 1.00 88.19 219 ILE A N 1
ATOM 1672 C CA . ILE A 1 219 ? -10.263 -11.019 10.834 1.00 88.19 219 ILE A CA 1
ATOM 1673 C C . ILE A 1 219 ? -9.143 -11.066 11.874 1.00 88.19 219 ILE A C 1
ATOM 1675 O O . ILE A 1 219 ? -8.969 -12.085 12.537 1.00 88.19 219 ILE A O 1
ATOM 1679 N N . LYS A 1 220 ? -8.439 -9.944 12.078 1.00 76.38 220 LYS A N 1
ATOM 1680 C CA . LYS A 1 220 ? -7.287 -9.834 12.980 1.00 76.38 220 LYS A CA 1
ATOM 1681 C C . LYS A 1 220 ? -6.171 -10.829 12.653 1.00 76.38 220 LYS A C 1
ATOM 1683 O O . LYS A 1 220 ? -5.626 -11.468 13.549 1.00 76.38 220 LYS A O 1
ATOM 1688 N N . TYR A 1 221 ? -5.820 -10.966 11.374 1.00 63.31 221 TYR A N 1
ATOM 1689 C CA . TYR A 1 221 ? -4.645 -11.746 10.979 1.00 63.31 221 TYR A CA 1
ATOM 1690 C C . TYR A 1 221 ? -3.379 -11.119 11.562 1.00 63.31 221 TYR A C 1
ATOM 1692 O O . TYR A 1 221 ? -2.888 -10.120 11.029 1.00 63.31 221 TYR A O 1
ATOM 1700 N N . SER A 1 222 ? -2.874 -11.710 12.643 1.00 53.91 222 SER A N 1
ATOM 1701 C CA . SER A 1 222 ? -1.543 -11.428 13.157 1.00 53.91 222 SER A CA 1
ATOM 1702 C C . SER A 1 222 ? -0.487 -12.012 12.223 1.00 53.91 222 SER A C 1
ATOM 1704 O O . SER A 1 222 ? -0.706 -13.045 11.587 1.00 53.91 222 SER A O 1
ATOM 1706 N N . HIS A 1 223 ? 0.636 -11.320 12.141 1.00 50.66 223 HIS A N 1
ATOM 1707 C CA . HIS A 1 223 ? 1.817 -11.705 11.392 1.00 50.66 223 HIS A CA 1
ATOM 1708 C C . HIS A 1 223 ? 2.531 -12.958 11.858 1.00 50.66 223 HIS A C 1
ATOM 1710 O O . HIS A 1 223 ? 2.555 -13.200 13.084 1.00 50.66 223 HIS A O 1
#

Sequence (223 aa):
MIFDGKAFAEEILNNLPRKKAKLAVFLDPNNTSGARYVKIKTEVAKRLGVEIVMNRIGGDEDGIMVQLPHPDSQKLISQIPPEKDVDGLREDSPYLPAVVRASKEVLLSLQEDLLQKRMVIVGSSGFVGKNLMKLYPNAIGMDKEDFDPEKIKTFDIVISATGSPNLIKDIKKGAICIDLGFPKGDFDPGCNRKASFFTPVPGGVGPVTVACLFENLLIKYSH

Solvent-accessible surface area (backbone atoms only — not comparable to full-atom values): 11743 Å² total; per-residue (Å²): 75,78,48,61,16,53,63,52,19,50,56,54,51,71,70,52,78,76,46,84,44,33,37,22,40,33,65,45,89,84,33,64,71,39,52,55,51,51,51,54,51,50,56,52,27,57,77,35,47,30,46,79,43,73,69,64,83,92,71,93,56,59,20,40,40,73,44,63,74,38,96,58,43,73,65,53,54,72,68,47,56,43,90,26,25,27,44,16,83,46,94,78,25,46,31,59,29,13,59,54,44,20,54,49,53,59,56,57,72,67,75,64,78,60,90,86,45,47,36,35,31,36,15,23,86,41,78,65,19,44,54,45,44,69,77,38,75,84,42,43,72,35,38,82,90,71,62,49,78,67,66,50,39,72,28,43,31,43,38,36,47,59,51,42,64,46,69,43,67,61,62,19,78,57,13,35,39,43,37,64,19,56,96,42,25,21,48,31,77,74,36,54,80,41,24,48,30,26,34,41,59,80,50,7,44,65,45,23,20,56,34,36,28,51,42,32,54,72,73,54,61,64,115

Radius of gyration: 17.21 Å; Cα contacts (8 Å, |Δi|>4): 452; chains: 1; bounding box: 42×38×47 Å

Mean predicted aligned error: 3.59 Å

=== Feature glossary ===
Legend for the data blocks above and below:

— What the protein is —

Sequence gives the chain of amino acids in standard one-letter code (A=alanine, C=cysteine, …, Y=tyrosine), read N→C. It is the only feature that is directly encoded by the gene; all structural features are derived from the folded form of this sequence.

The annotation block draws on four external resources. InterPro: which protein families and domains the sequence belongs to. GO: standardized terms for what the protein does, what process it participates in, and where in the cell it acts. CATH: which structural fold it has in the CATH hierarchy. Organism: the species of origin.

— Where its atoms are —

Atomic coordinates in PDBx/mmCIF format — the same representation the Protein Data Bank distributes. Each line of the _atom_site loop places one backbone atom in Cartesian space (units: ångströms, origin: arbitrary).

Six rendered views show the 3D structure from the faces of a cube — i.e. along ±x, ±y, ±z. Rendering representation is drawn randomly per protein from cartoon (secondary-structure ribbons), sticks (backbone bonds), or molecular surface; coloring is either N→C rainbow (blue at the N-terminus through red at the C-terminus) or one color per chain.

— Local backbone conformation —

DSSP 8-state secondary structure assigns each residue one of H (α-helix), G (3₁₀-helix), I (π-helix), E (extended β-strand), B (isolated β-bridge), T (hydrogen-bonded turn), S (bend), or '-' (coil). The assignment is computed from backbone hydrogen-bond geometry via the Kabsch–Sander algorithm.

P-SEA three-state annotation labels each residue as helix, strand, or coil based purely on the geometry of the Cα trace. It serves as a fallback when the full backbone (and thus DSSP) is unavailable.

φ (phi) and ψ (psi) are the two rotatable backbone dihedrals per residue: φ is the C(i-1)–N–Cα–C torsion, ψ is the N–Cα–C–N(i+1) torsion, both in degrees on (−180°, 180°]. α-helical residues cluster near (−60°, −45°); β-strand residues near (−120°, +130°). A Ramachandran plot is simply a scatter of (φ, ψ) for every residue.

— Global shape and packing —

Radius of gyration (Rg) is the root-mean-square distance of Cα atoms from their centroid — a single number for overall size and compactness. A globular domain of N residues has Rg ≈ 2.2·N^0.38 Å; an extended or disordered chain has a much larger Rg. The Cα contact count is the number of residue pairs whose Cα atoms are within 8 Å and are more than four positions apart in sequence — a standard proxy for tertiary packing density. The bounding box is the smallest axis-aligned box enclosing all Cα atoms.

Accessible surface area quantifies burial. A residue with SASA near zero is packed into the hydrophobic core; one with SASA >100 Å² sits on the surface. Computed here via the Shrake–Rupley numerical algorithm with a 1.4 Å probe.

The contact map is a binary N×N matrix image: pixel (i, j) is dark where Cα_i and Cα_j are within 8 Å and |i−j|>4. Because the |i−j|>4 filter removes local helical contacts, off-diagonal stripes parallel to the main diagonal indicate parallel β-sheets; stripes perpendicular to it indicate antiparallel β-sheets. The Ramachandran plot scatters every residue's (φ, ψ) pair against the sterically allowed regions. The PAE heatmap renders the predicted-aligned-error matrix.

— Structural neighborhood —

A 3Di character summarizes, for each residue, the relative orientation of the Cα frame of its nearest spatial neighbor. Because it encodes fold topology rather than chemistry, 3Di alignments detect remote structural similarity that sequence alignment misses.

Structural nearest neighbors (via Foldseek easy-search vs the PDB). Reported per hit: target PDB id, E-value, and alignment TM-score. A TM-score above ~0.5 is the conventional threshold for 'same fold'.

— Confidence and disorder —

For AlphaFold models, the B-factor field carries pLDDT — the model's own estimate of local accuracy on a 0–100 scale. Regions with pLDDT<50 should be treated as essentially unmodeled; they often correspond to intrinsically disordered segments.

B-factor (Debye–Waller factor) reflects atomic displacement in the crystal lattice. It is an experimental observable (units Å²), not a prediction; low values mean the atom is pinned down, high values mean it moves or is heterogeneous across the crystal.

Predicted Aligned Error (PAE) is an AlphaFold confidence matrix: entry (i, j) is the expected error in the position of residue j, in ångströms, when the prediction is superimposed on the true structure at residue i. Low PAE within a block of residues means that block is internally rigid and well-predicted; high PAE between two blocks means their relative placement is uncertain even if each block individually is confident.